Protein AF-A0A831LRA1-F1 (afdb_monomer)

Nearest PDB structures (foldseek):
  5nnv-assembly4_D  TM=3.704E-01  e=4.024E+00  Bacillus subtilis subsp. subtilis str. 168

Organism: NCBI:txid1484053

Structure (mmCIF, N/CA/C/O backbone):
data_AF-A0A831LRA1-F1
#
_entry.id   AF-A0A831LRA1-F1
#
loop_
_atom_site.group_PDB
_atom_site.id
_atom_site.type_symbol
_atom_site.label_atom_id
_atom_site.label_alt_id
_atom_site.label_comp_id
_atom_site.label_asym_id
_atom_site.label_entity_id
_atom_site.label_seq_id
_atom_site.pdbx_PDB_ins_code
_atom_site.Cartn_x
_atom_site.Cartn_y
_atom_site.Cartn_z
_atom_site.occupancy
_atom_site.B_iso_or_equiv
_atom_site.auth_seq_id
_atom_site.auth_comp_id
_atom_site.auth_asym_id
_atom_site.auth_atom_id
_atom_site.pdbx_PDB_model_num
ATOM 1 N N . MET A 1 1 ? -68.211 -7.415 143.085 1.00 53.41 1 MET A N 1
ATOM 2 C CA . MET A 1 1 ? -68.759 -6.757 141.879 1.00 53.41 1 MET A CA 1
ATOM 3 C C . MET A 1 1 ? -67.940 -5.526 141.431 1.00 53.41 1 MET A C 1
ATOM 5 O O . MET A 1 1 ? -68.509 -4.554 140.961 1.00 53.41 1 MET A O 1
ATOM 9 N N . LYS A 1 2 ? -66.601 -5.534 141.588 1.00 54.12 2 LYS A N 1
ATOM 10 C CA . LYS A 1 2 ? -65.687 -4.472 141.091 1.00 54.12 2 LYS A CA 1
ATOM 11 C C . LYS A 1 2 ? -64.434 -5.008 140.373 1.00 54.12 2 LYS A C 1
ATOM 13 O O . LYS A 1 2 ? -63.793 -4.238 139.677 1.00 54.12 2 LYS A O 1
ATOM 18 N N . LYS A 1 3 ? -64.106 -6.303 140.502 1.00 52.75 3 LYS A N 1
ATOM 19 C CA . LYS A 1 3 ? -62.992 -6.938 139.773 1.00 52.75 3 LYS A CA 1
ATOM 20 C C . LYS A 1 3 ? -63.358 -7.301 138.330 1.00 52.75 3 LYS A C 1
ATOM 22 O O . LYS A 1 3 ? -62.536 -7.116 137.444 1.00 52.75 3 LYS A O 1
ATOM 27 N N . ASP A 1 4 ? -64.613 -7.671 138.088 1.00 53.34 4 ASP A N 1
ATOM 28 C CA . ASP A 1 4 ? -65.057 -8.126 136.762 1.00 53.34 4 ASP A CA 1
ATOM 29 C C . ASP A 1 4 ? -65.144 -6.981 135.728 1.00 53.34 4 ASP A C 1
ATOM 31 O O . ASP A 1 4 ? -65.042 -7.212 134.529 1.00 53.34 4 ASP A O 1
ATOM 35 N N . PHE A 1 5 ? -65.245 -5.721 136.178 1.00 53.12 5 PHE A N 1
ATOM 36 C CA . PHE A 1 5 ? -65.320 -4.537 135.303 1.00 53.12 5 PHE A CA 1
ATOM 37 C C . PHE A 1 5 ? -63.943 -3.991 134.862 1.00 53.12 5 PHE A C 1
ATOM 39 O O . PHE A 1 5 ? -63.846 -3.327 133.829 1.00 53.12 5 PHE A O 1
ATOM 46 N N . GLU A 1 6 ? -62.863 -4.251 135.614 1.00 55.81 6 GLU A N 1
ATOM 47 C CA . GLU A 1 6 ? -61.501 -3.820 135.239 1.00 55.81 6 GLU A CA 1
ATOM 48 C C . GLU A 1 6 ? -60.821 -4.789 134.259 1.00 55.81 6 GLU A C 1
ATOM 50 O O . GLU A 1 6 ? -60.047 -4.350 133.401 1.00 55.81 6 GLU A O 1
ATOM 55 N N . GLU A 1 7 ? -61.137 -6.085 134.331 1.00 55.12 7 GLU A N 1
ATOM 56 C CA . GLU A 1 7 ? -60.657 -7.078 133.360 1.00 55.12 7 GLU A CA 1
ATOM 57 C C . GLU A 1 7 ? -61.324 -6.904 131.988 1.00 55.12 7 GLU A C 1
ATOM 59 O O . GLU A 1 7 ? -60.639 -6.961 130.963 1.00 55.12 7 GLU A O 1
ATOM 64 N N . GLU A 1 8 ? -62.615 -6.555 131.943 1.00 56.72 8 GLU A N 1
ATOM 65 C CA . GLU A 1 8 ? -63.337 -6.332 130.683 1.00 56.72 8 GLU A CA 1
ATOM 66 C C . GLU A 1 8 ? -62.829 -5.092 129.912 1.00 56.72 8 GLU A C 1
ATOM 68 O O . GLU A 1 8 ? -62.755 -5.089 128.680 1.00 56.72 8 GLU A O 1
ATOM 73 N N . ASN A 1 9 ? -62.407 -4.035 130.619 1.00 56.41 9 ASN A N 1
ATOM 74 C CA . ASN A 1 9 ? -61.927 -2.795 129.995 1.00 56.41 9 ASN A CA 1
ATOM 75 C C . ASN A 1 9 ? -60.455 -2.888 129.535 1.00 56.41 9 ASN A C 1
ATOM 77 O O . ASN A 1 9 ? -60.076 -2.305 128.514 1.00 56.41 9 ASN A O 1
ATOM 81 N N . LYS A 1 10 ? -59.616 -3.670 130.237 1.00 57.69 10 LYS A N 1
ATOM 82 C CA . LYS A 1 10 ? -58.262 -4.026 129.766 1.00 57.69 10 LYS A CA 1
ATOM 83 C C . LYS A 1 10 ? -58.314 -4.946 128.547 1.00 57.69 10 LYS A C 1
ATOM 85 O O . LYS A 1 10 ? -57.560 -4.707 127.605 1.00 57.69 10 LYS A O 1
ATOM 90 N N . SER A 1 11 ? -59.234 -5.913 128.538 1.00 59.81 11 SER A N 1
ATOM 91 C CA . SER A 1 11 ? -59.523 -6.777 127.387 1.00 59.81 11 SER A CA 1
ATOM 92 C C . SER A 1 11 ? -59.916 -5.954 126.151 1.00 59.81 11 SER A C 1
ATOM 94 O O . SER A 1 11 ? -59.211 -5.984 125.142 1.00 59.81 11 SER A O 1
ATOM 96 N N . LYS A 1 12 ? -60.921 -5.071 126.263 1.00 59.59 12 LYS A N 1
ATOM 97 C CA . LYS A 1 12 ? -61.361 -4.191 125.159 1.00 59.59 12 LYS A CA 1
ATOM 98 C C . LYS A 1 12 ? -60.273 -3.236 124.649 1.00 59.59 12 LYS A C 1
ATOM 100 O O . LYS A 1 12 ? -60.226 -2.922 123.458 1.00 59.59 12 LYS A O 1
ATOM 105 N N . LYS A 1 13 ? -59.388 -2.739 125.525 1.00 63.38 13 LYS A N 1
ATOM 106 C CA . LYS A 1 13 ? -58.259 -1.869 125.135 1.00 63.38 13 LYS A CA 1
ATOM 107 C C . LYS A 1 13 ? -57.144 -2.655 124.434 1.00 63.38 13 LYS A C 1
ATOM 109 O O . LYS A 1 13 ? -56.541 -2.135 123.493 1.00 63.38 13 LYS A O 1
ATOM 114 N N . TRP A 1 14 ? -56.894 -3.890 124.866 1.00 62.44 14 TRP A N 1
ATOM 115 C CA . TRP A 1 14 ? -55.948 -4.811 124.236 1.00 62.44 14 TRP A CA 1
ATOM 116 C C . TRP A 1 14 ? -56.446 -5.259 122.854 1.00 62.44 14 TRP A C 1
ATOM 118 O O . TRP A 1 14 ? -55.705 -5.135 121.881 1.00 62.44 14 TRP A O 1
ATOM 128 N N . GLU A 1 15 ? -57.728 -5.607 122.722 1.00 69.00 15 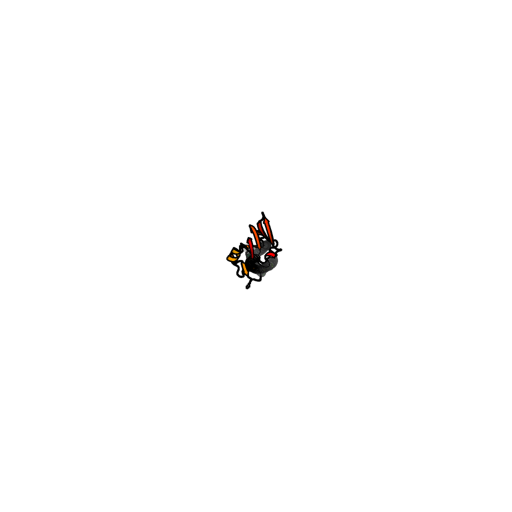GLU A N 1
ATOM 129 C CA . GLU A 1 15 ? -58.369 -5.928 121.438 1.00 69.00 15 GLU A CA 1
ATOM 130 C C . GLU A 1 15 ? -58.337 -4.753 120.452 1.00 69.00 15 GLU A C 1
ATOM 132 O O . GLU A 1 15 ? -57.943 -4.925 119.300 1.00 69.00 15 GLU A O 1
ATOM 137 N N . LYS A 1 16 ? -58.656 -3.524 120.888 1.00 68.12 16 LYS A N 1
ATOM 138 C CA . LYS A 1 16 ? -58.550 -2.331 120.022 1.00 68.12 16 LYS A CA 1
ATOM 139 C C . LYS A 1 16 ? -57.112 -2.039 119.580 1.00 68.12 16 LYS A C 1
ATOM 141 O O . LYS A 1 16 ? -56.903 -1.585 118.456 1.00 68.12 16 LYS A O 1
ATOM 146 N N . SER A 1 17 ? -56.119 -2.286 120.439 1.00 66.56 17 SER A N 1
ATOM 147 C CA . SER A 1 17 ? -54.700 -2.129 120.092 1.00 66.56 17 SER A CA 1
ATOM 148 C C . SER A 1 17 ? -54.233 -3.190 119.094 1.00 66.56 17 SER A C 1
ATOM 150 O O . SER A 1 17 ? -53.498 -2.863 118.164 1.00 66.56 17 SER A O 1
ATOM 152 N N . LEU A 1 18 ? -54.672 -4.441 119.259 1.00 68.56 18 LEU A N 1
ATOM 153 C CA . LEU A 1 18 ? -54.389 -5.528 118.324 1.00 68.56 18 LEU A CA 1
ATOM 154 C C . LEU A 1 18 ? -55.044 -5.285 116.967 1.00 68.56 18 LEU A C 1
ATOM 156 O O . LEU A 1 18 ? -54.363 -5.366 115.951 1.00 68.56 18 LEU A O 1
ATOM 160 N N . LEU A 1 19 ? -56.321 -4.895 116.945 1.00 73.31 19 LEU A N 1
ATOM 161 C CA . LEU A 1 19 ? -57.032 -4.551 115.713 1.00 73.31 19 LEU A CA 1
ATOM 162 C C . LEU A 1 19 ? -56.352 -3.391 114.977 1.00 73.31 19 LEU A C 1
ATOM 164 O O . LEU A 1 19 ? -56.140 -3.476 113.772 1.00 73.31 19 LEU A O 1
ATOM 168 N N . ARG A 1 20 ? -55.928 -2.335 115.685 1.00 73.12 20 ARG A N 1
ATOM 169 C CA . ARG A 1 20 ? -55.197 -1.217 115.068 1.00 73.12 20 ARG A CA 1
ATOM 170 C C . ARG A 1 20 ? -53.846 -1.654 114.492 1.00 73.12 20 ARG A C 1
ATOM 172 O O . ARG A 1 20 ? -53.506 -1.235 113.389 1.00 73.12 20 ARG A O 1
ATOM 179 N N . ASN A 1 21 ? -53.095 -2.508 115.188 1.00 75.19 21 ASN A N 1
ATOM 180 C CA . ASN A 1 21 ? -51.806 -3.016 114.702 1.00 75.19 21 ASN A CA 1
ATOM 181 C C . ASN A 1 21 ? -51.973 -3.964 113.500 1.00 75.19 21 ASN A C 1
ATOM 183 O O . ASN A 1 21 ? -51.198 -3.874 112.552 1.00 75.19 21 ASN A O 1
ATOM 187 N N . ILE A 1 22 ? -53.014 -4.805 113.495 1.00 79.44 22 ILE A N 1
ATOM 188 C CA . ILE A 1 22 ? -53.368 -5.685 112.370 1.00 79.44 22 ILE A CA 1
ATOM 189 C C . ILE A 1 22 ? -53.771 -4.858 111.144 1.00 79.44 22 ILE A C 1
ATOM 191 O O . ILE A 1 22 ? -53.273 -5.107 110.051 1.00 79.44 22 ILE A O 1
ATOM 195 N N . VAL A 1 23 ? -54.612 -3.834 111.321 1.00 78.50 23 VAL A N 1
ATOM 196 C CA . VAL A 1 23 ? -55.026 -2.935 110.231 1.00 78.50 23 VAL A CA 1
ATOM 197 C C . VAL A 1 23 ? -53.831 -2.158 109.675 1.00 78.50 23 VAL A C 1
ATOM 199 O O . VAL A 1 23 ? -53.674 -2.060 108.461 1.00 78.50 23 VAL A O 1
ATOM 202 N N . THR A 1 24 ? -52.941 -1.659 110.537 1.00 74.94 24 THR A N 1
ATOM 203 C CA . THR A 1 24 ? -51.733 -0.942 110.095 1.00 74.94 24 THR A CA 1
ATOM 204 C C . THR A 1 24 ? -50.780 -1.878 109.338 1.00 74.94 24 THR A C 1
ATOM 206 O O . THR A 1 24 ? -50.268 -1.507 108.285 1.00 74.94 24 THR A O 1
ATOM 209 N N . GLY A 1 25 ? -50.601 -3.119 109.808 1.00 79.25 25 GLY A N 1
ATOM 210 C CA . GLY A 1 25 ? -49.823 -4.146 109.107 1.00 79.25 25 GLY A CA 1
ATOM 211 C C . GLY A 1 25 ? -50.424 -4.542 107.754 1.00 79.25 25 GLY A C 1
ATOM 212 O O . GLY A 1 25 ? -49.692 -4.685 106.778 1.00 79.25 25 GLY A O 1
ATOM 213 N N . ALA A 1 26 ? -51.753 -4.641 107.664 1.00 76.75 26 ALA A N 1
ATOM 214 C CA . ALA A 1 26 ? -52.459 -4.925 106.416 1.00 76.75 26 ALA A CA 1
ATOM 215 C C . ALA A 1 26 ? -52.306 -3.792 105.385 1.00 76.75 26 ALA A C 1
ATOM 217 O O . ALA A 1 26 ? -52.119 -4.060 104.200 1.00 76.75 26 ALA A O 1
ATOM 218 N N . ILE A 1 27 ? -52.323 -2.530 105.828 1.00 77.94 27 ILE A N 1
ATOM 219 C CA . ILE A 1 27 ? -52.096 -1.367 104.956 1.00 77.94 27 ILE A CA 1
ATOM 220 C C . ILE A 1 27 ? -50.654 -1.352 104.432 1.00 77.94 27 ILE A C 1
ATOM 222 O O . ILE A 1 27 ? -50.441 -1.145 103.239 1.00 77.94 27 ILE A O 1
ATOM 226 N N . VAL A 1 28 ? -49.662 -1.624 105.286 1.00 81.19 28 VAL A N 1
ATOM 227 C CA . VAL A 1 28 ? -48.251 -1.706 104.866 1.00 81.19 28 VAL A CA 1
ATOM 228 C C . VAL A 1 28 ? -48.035 -2.848 103.868 1.00 81.19 28 VAL A C 1
ATOM 230 O O . VAL A 1 28 ? -47.344 -2.659 102.868 1.00 81.19 28 VAL A O 1
ATOM 233 N N . LEU A 1 29 ? -48.678 -4.002 104.077 1.00 81.12 29 LEU A N 1
ATOM 234 C CA . LEU A 1 29 ? -48.655 -5.116 103.124 1.00 81.12 29 LEU A CA 1
ATOM 235 C C . LEU A 1 29 ? -49.302 -4.751 101.784 1.00 81.12 29 LEU A C 1
ATOM 237 O O . LEU A 1 29 ? -48.738 -5.060 100.741 1.00 81.12 29 LEU A O 1
ATOM 241 N N . LEU A 1 30 ? -50.436 -4.050 101.783 1.00 78.69 30 LEU A N 1
ATOM 242 C CA . LEU A 1 30 ? -51.080 -3.582 100.551 1.00 78.69 30 LEU A CA 1
ATOM 243 C C . LEU A 1 30 ? -50.205 -2.590 99.771 1.00 78.69 30 LEU A C 1
ATOM 245 O O . LEU A 1 30 ? -50.126 -2.674 98.544 1.00 78.69 30 LEU A O 1
ATOM 249 N N . ILE A 1 31 ? -49.510 -1.685 100.462 1.00 76.81 31 ILE A N 1
ATOM 250 C CA . ILE A 1 31 ? -48.562 -0.747 99.840 1.00 76.81 31 ILE A CA 1
ATOM 251 C C . ILE A 1 31 ? -47.345 -1.496 99.274 1.00 76.81 31 ILE A C 1
ATOM 253 O O . ILE A 1 31 ? -46.906 -1.209 98.162 1.00 76.81 31 ILE A O 1
ATOM 257 N N . ALA A 1 32 ? -46.828 -2.500 99.988 1.00 78.06 32 ALA A N 1
ATOM 258 C CA . ALA A 1 32 ? -45.734 -3.338 99.498 1.00 78.06 32 ALA A CA 1
ATOM 259 C C . ALA A 1 32 ? -46.142 -4.161 98.262 1.00 78.06 32 ALA A C 1
ATOM 261 O O . ALA A 1 32 ? -45.393 -4.221 97.291 1.00 78.06 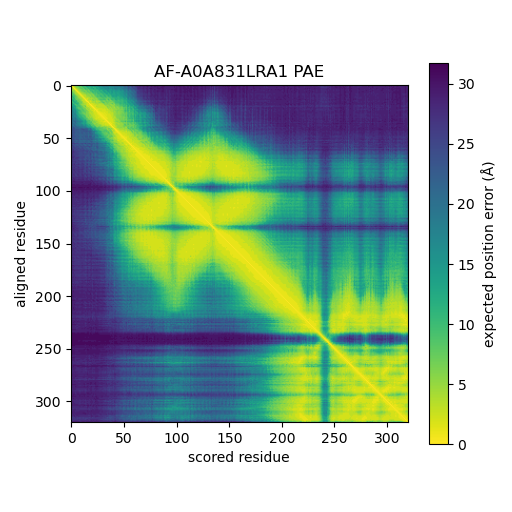32 ALA A O 1
ATOM 262 N N . ILE A 1 33 ? -47.346 -4.741 98.262 1.00 77.44 33 ILE A N 1
ATOM 263 C CA . ILE A 1 33 ? -47.884 -5.521 97.138 1.00 77.44 33 ILE A CA 1
ATOM 264 C C . ILE A 1 33 ? -48.113 -4.628 95.915 1.00 77.44 33 ILE A C 1
ATOM 266 O O . ILE A 1 33 ? -47.716 -4.985 94.811 1.00 77.44 33 ILE A O 1
ATOM 270 N N . THR A 1 34 ? -48.708 -3.447 96.092 1.00 71.31 34 THR A N 1
ATOM 271 C CA . THR A 1 34 ? -48.913 -2.496 94.985 1.00 71.31 34 THR A CA 1
ATOM 272 C C . THR A 1 34 ? -47.592 -1.959 94.440 1.00 71.31 34 THR A C 1
ATOM 274 O O . THR A 1 34 ? -47.424 -1.907 93.223 1.00 71.31 34 THR A O 1
ATOM 277 N N . GLY A 1 35 ? -46.618 -1.655 95.303 1.00 71.31 35 GLY A N 1
ATOM 278 C CA . GLY A 1 35 ? -45.253 -1.322 94.889 1.00 71.31 35 GLY A CA 1
ATOM 279 C C . GLY A 1 35 ? -44.589 -2.449 94.091 1.00 71.31 35 GLY A C 1
ATOM 280 O O . GLY A 1 35 ? -43.997 -2.191 93.046 1.00 71.31 35 GLY A O 1
ATOM 281 N N . PHE A 1 36 ? -44.758 -3.701 94.523 1.00 75.19 36 PHE A N 1
ATOM 282 C CA . PHE A 1 36 ? -44.229 -4.882 93.837 1.00 75.19 36 PHE A CA 1
ATOM 283 C C . PHE A 1 36 ? -44.890 -5.120 92.469 1.00 75.19 36 PHE A C 1
ATOM 285 O O . PHE A 1 36 ? -44.195 -5.387 91.493 1.00 75.19 36 PHE A O 1
ATOM 292 N N . ILE A 1 37 ? -46.210 -4.934 92.357 1.00 75.94 37 ILE A N 1
ATOM 293 C CA . ILE A 1 37 ? -46.942 -5.009 91.078 1.00 75.94 37 ILE A CA 1
ATOM 294 C C . ILE A 1 37 ? -46.469 -3.915 90.108 1.00 75.94 37 ILE A C 1
ATOM 296 O O . ILE A 1 37 ? -46.292 -4.178 88.919 1.00 75.94 37 ILE A O 1
ATOM 300 N N . ILE A 1 38 ? -46.231 -2.692 90.598 1.00 73.69 38 ILE A N 1
ATOM 301 C CA . ILE A 1 38 ? -45.715 -1.586 89.776 1.00 73.69 38 ILE A CA 1
ATOM 302 C C . ILE A 1 38 ? -44.295 -1.887 89.272 1.00 73.69 38 ILE A C 1
ATOM 304 O O . ILE A 1 38 ? -43.989 -1.575 88.122 1.00 73.69 38 ILE A O 1
ATOM 308 N N . ILE A 1 39 ? -43.440 -2.493 90.101 1.00 73.88 39 ILE A N 1
ATOM 309 C CA . ILE A 1 39 ? -42.077 -2.890 89.715 1.00 73.88 39 ILE A CA 1
ATOM 310 C C . ILE A 1 39 ? -42.119 -3.998 88.653 1.00 73.88 39 ILE A C 1
ATOM 312 O O . ILE A 1 39 ? -41.528 -3.828 87.591 1.00 73.88 39 ILE A O 1
ATOM 316 N N . LEU A 1 40 ? -42.909 -5.056 88.864 1.00 72.88 40 LEU A N 1
ATOM 317 C CA . LEU A 1 40 ? -43.053 -6.151 87.895 1.00 72.88 40 LEU A CA 1
ATOM 318 C C . LEU A 1 40 ? -43.590 -5.680 86.532 1.00 72.88 40 LEU A C 1
ATOM 320 O O . LEU A 1 40 ? -43.087 -6.094 85.489 1.00 72.88 40 LEU A O 1
ATOM 324 N N . ASN A 1 41 ? -44.582 -4.782 86.519 1.00 75.50 41 ASN A N 1
ATOM 325 C CA . ASN A 1 41 ? -45.099 -4.212 85.270 1.00 75.50 41 ASN A CA 1
ATOM 326 C C . ASN A 1 41 ? -44.083 -3.298 84.570 1.00 75.50 41 ASN A C 1
ATOM 328 O O . ASN A 1 41 ? -44.067 -3.233 83.340 1.00 75.50 41 ASN A O 1
ATOM 332 N N . LYS A 1 42 ? -43.229 -2.592 85.324 1.00 74.00 42 LYS A N 1
ATOM 333 C CA . LYS A 1 42 ? -42.135 -1.800 84.745 1.00 74.00 42 LYS A CA 1
ATOM 334 C C . LYS A 1 42 ? -41.082 -2.690 84.098 1.00 74.00 42 LYS A C 1
ATOM 336 O O . LYS A 1 42 ? -40.672 -2.374 82.989 1.00 74.00 42 LYS A O 1
ATOM 341 N N . ASP A 1 43 ? -40.701 -3.798 84.726 1.00 74.50 43 ASP A N 1
ATOM 342 C CA . ASP A 1 43 ? -39.710 -4.726 84.169 1.00 74.50 43 ASP A CA 1
ATOM 343 C C . ASP A 1 43 ? -40.202 -5.373 82.867 1.00 74.50 43 ASP A C 1
ATOM 345 O O . ASP A 1 43 ? -39.452 -5.456 81.893 1.00 74.50 43 ASP A O 1
ATOM 349 N N . ALA A 1 44 ? -41.488 -5.737 82.798 1.00 74.94 44 ALA A N 1
ATOM 350 C CA . ALA A 1 44 ? -42.109 -6.233 81.569 1.00 74.94 44 ALA A CA 1
ATOM 351 C C . ALA A 1 44 ? -42.112 -5.175 80.448 1.00 74.94 44 ALA A C 1
ATOM 353 O O . ALA A 1 44 ? -41.730 -5.472 79.317 1.00 74.94 44 ALA A O 1
ATOM 354 N N . LYS A 1 45 ? -42.472 -3.922 80.765 1.00 76.38 45 LYS A N 1
ATOM 355 C CA . LYS A 1 45 ? -42.453 -2.802 79.807 1.00 76.38 45 LYS A CA 1
ATOM 356 C C . LYS A 1 45 ? -41.034 -2.467 79.339 1.00 76.38 45 LYS A C 1
ATOM 358 O O . LYS A 1 45 ? -40.822 -2.168 78.171 1.00 76.38 45 LYS A O 1
ATOM 363 N N . ILE A 1 46 ? -40.059 -2.525 80.243 1.00 75.94 46 ILE A N 1
ATOM 364 C CA . ILE A 1 46 ? -38.642 -2.310 79.938 1.00 75.94 46 ILE A CA 1
ATOM 365 C C . ILE A 1 46 ? -38.131 -3.432 79.032 1.00 75.94 46 ILE A C 1
ATOM 367 O O . ILE A 1 46 ? -37.470 -3.141 78.042 1.00 75.94 46 ILE A O 1
ATOM 371 N N . SER A 1 47 ? -38.472 -4.693 79.309 1.00 76.62 47 SER A N 1
ATOM 372 C CA . SER A 1 47 ? -38.095 -5.828 78.460 1.00 76.62 47 SER A CA 1
ATOM 373 C C . SER A 1 47 ? -38.695 -5.726 77.052 1.00 76.62 47 SER A C 1
ATOM 375 O O . SER A 1 47 ? -37.964 -5.909 76.082 1.00 76.62 47 SER A O 1
ATOM 377 N N . GLU A 1 48 ? -39.975 -5.358 76.930 1.00 79.81 48 GLU A N 1
ATOM 378 C CA . GLU A 1 48 ? -40.642 -5.079 75.648 1.00 79.81 48 GLU A CA 1
ATOM 379 C C . GLU A 1 48 ? -39.914 -3.968 74.870 1.00 79.81 48 GLU A C 1
ATOM 381 O O . GLU A 1 48 ? -39.548 -4.163 73.712 1.00 79.81 48 GLU A O 1
ATOM 386 N N . LEU A 1 49 ? -39.602 -2.848 75.532 1.00 76.06 49 LEU A N 1
ATOM 387 C CA . LEU A 1 49 ? -38.846 -1.736 74.941 1.00 76.06 49 LEU A CA 1
ATOM 388 C C . LEU A 1 49 ? -37.415 -2.131 74.540 1.00 76.06 49 LEU A C 1
ATOM 390 O O . LEU A 1 49 ? -36.899 -1.633 73.542 1.00 76.06 49 LEU A O 1
ATOM 394 N N . TYR A 1 50 ? -36.756 -3.021 75.287 1.00 77.62 50 TYR A N 1
ATOM 395 C CA . TYR A 1 50 ? -35.443 -3.557 74.917 1.00 77.62 50 TYR A CA 1
ATOM 396 C C . TYR A 1 50 ? -35.521 -4.445 73.674 1.00 77.62 50 TYR A C 1
ATOM 398 O O . TYR A 1 50 ? -34.652 -4.348 72.809 1.00 77.62 50 TYR A O 1
ATOM 406 N N . VAL A 1 51 ? -36.552 -5.286 73.562 1.00 81.31 51 VAL A N 1
ATOM 407 C CA . VAL A 1 51 ? -36.785 -6.122 72.375 1.00 81.31 51 VAL A CA 1
ATOM 408 C C . VAL A 1 51 ? -37.101 -5.251 71.159 1.00 81.31 51 VAL A C 1
ATOM 410 O O . VAL A 1 51 ? -36.512 -5.457 70.101 1.00 81.31 51 VAL A O 1
ATOM 413 N N . GLU A 1 52 ? -37.956 -4.240 71.311 1.00 77.38 52 GLU A N 1
ATOM 414 C CA . GLU A 1 52 ? -38.289 -3.291 70.245 1.00 77.38 52 GLU A CA 1
ATOM 415 C C . GLU A 1 52 ? -37.063 -2.481 69.801 1.00 77.38 52 GLU A C 1
ATOM 417 O O . GLU A 1 52 ? -36.789 -2.386 68.607 1.00 77.38 52 GLU A O 1
ATOM 422 N N . LYS A 1 53 ? -36.259 -1.978 70.749 1.00 79.94 53 LYS A N 1
ATOM 423 C CA . LYS A 1 53 ? -34.992 -1.292 70.459 1.00 79.94 53 LYS A CA 1
ATOM 424 C C . LYS A 1 53 ? -34.001 -2.201 69.735 1.00 79.94 53 LYS A C 1
ATOM 426 O O . LYS A 1 53 ? -33.369 -1.762 68.781 1.00 79.94 53 LYS A O 1
ATOM 431 N N . ASN A 1 54 ? -33.849 -3.448 70.176 1.00 79.56 54 ASN A N 1
ATOM 432 C CA . ASN A 1 54 ? -32.942 -4.399 69.533 1.00 79.56 54 ASN A CA 1
ATOM 433 C C . ASN A 1 54 ? -33.409 -4.744 68.112 1.00 79.56 54 ASN A C 1
ATOM 435 O O . ASN A 1 54 ? -32.585 -4.829 67.207 1.00 79.56 54 ASN A O 1
ATOM 439 N N . ASN A 1 55 ? -34.720 -4.881 67.900 1.00 81.62 55 ASN A N 1
ATOM 440 C CA . ASN A 1 55 ? -35.300 -5.102 66.577 1.00 81.62 55 ASN A CA 1
ATOM 441 C C . ASN A 1 55 ? -35.099 -3.881 65.659 1.00 81.62 55 ASN A C 1
ATOM 443 O O . ASN A 1 55 ? -34.663 -4.024 64.521 1.00 81.62 55 ASN A O 1
ATOM 447 N N . LEU A 1 56 ? -35.328 -2.668 66.176 1.00 77.81 56 LEU A N 1
ATOM 448 C CA . LEU A 1 56 ? -35.048 -1.415 65.468 1.00 77.81 56 LEU A CA 1
ATOM 449 C C . LEU A 1 56 ? -33.566 -1.276 65.106 1.00 77.81 56 LEU A C 1
ATOM 451 O O . LEU A 1 56 ? -33.256 -0.930 63.971 1.00 77.81 56 LEU A O 1
ATOM 455 N N . ASN A 1 57 ? -32.656 -1.582 66.034 1.00 81.44 57 ASN A N 1
ATOM 456 C CA . ASN A 1 57 ? -31.217 -1.560 65.775 1.00 81.44 57 ASN A CA 1
ATOM 457 C C . ASN A 1 57 ? -30.828 -2.560 64.680 1.00 81.44 57 ASN A C 1
ATOM 459 O O . ASN A 1 57 ? -30.109 -2.191 63.761 1.00 81.44 57 ASN A O 1
ATOM 463 N N . SER A 1 58 ? -31.350 -3.788 64.729 1.00 79.12 58 SER A N 1
ATOM 464 C CA . SER A 1 58 ? -31.094 -4.793 63.691 1.00 79.12 58 SER A CA 1
ATOM 465 C C . SER A 1 58 ? -31.625 -4.356 62.319 1.00 79.12 58 SER A C 1
ATOM 467 O O . SER A 1 58 ? -30.958 -4.541 61.304 1.00 79.12 58 SER A O 1
ATOM 469 N N . LEU A 1 59 ? -32.796 -3.714 62.274 1.00 80.06 59 LEU A N 1
ATOM 470 C CA . LEU A 1 59 ? -33.371 -3.182 61.037 1.00 80.06 59 LEU A CA 1
ATOM 471 C C . LEU A 1 59 ? -32.549 -2.006 60.479 1.00 80.06 59 LEU A C 1
ATOM 473 O O . LEU A 1 59 ? -32.385 -1.901 59.264 1.00 80.06 59 LEU A O 1
ATOM 477 N N . ILE A 1 60 ? -31.998 -1.155 61.351 1.00 81.31 60 ILE A N 1
ATOM 478 C CA . ILE A 1 60 ? -31.058 -0.087 60.975 1.00 81.31 60 ILE A CA 1
ATOM 479 C C . ILE A 1 60 ? -29.756 -0.682 60.428 1.00 81.31 60 ILE A C 1
ATOM 481 O O . ILE A 1 60 ? -29.316 -0.258 59.368 1.00 81.31 60 ILE A O 1
ATOM 485 N N . GLU A 1 61 ? -29.184 -1.702 61.071 1.00 84.81 61 GLU A N 1
ATOM 486 C CA . GLU A 1 61 ? -27.962 -2.369 60.595 1.00 84.81 61 GLU A CA 1
ATOM 487 C C . GLU A 1 61 ? -28.146 -2.995 59.203 1.00 84.81 61 GLU A C 1
ATOM 489 O O . GLU A 1 61 ? -27.301 -2.823 58.323 1.00 84.81 61 GLU A O 1
ATOM 494 N N . ILE A 1 62 ? -29.278 -3.670 58.965 1.00 81.50 62 ILE A N 1
ATOM 495 C CA . ILE A 1 62 ? -29.618 -4.222 57.644 1.00 81.50 62 ILE A CA 1
ATOM 496 C C . ILE A 1 62 ? -29.769 -3.096 56.617 1.00 81.50 62 ILE A C 1
ATOM 498 O O . ILE A 1 62 ? -29.252 -3.198 55.503 1.00 81.50 62 ILE A O 1
ATOM 502 N N . ARG A 1 63 ? -30.458 -2.008 56.981 1.00 82.88 63 ARG A N 1
ATOM 503 C CA . ARG A 1 63 ? -30.631 -0.843 56.108 1.00 82.88 63 ARG A CA 1
ATOM 504 C C . ARG A 1 63 ? -29.288 -0.220 55.739 1.00 82.88 63 ARG A C 1
ATOM 506 O O . ARG A 1 63 ? -29.058 0.033 54.560 1.00 82.88 63 ARG A O 1
ATOM 513 N N . ASP A 1 64 ? -28.426 0.017 56.718 1.00 85.50 64 ASP A N 1
ATOM 514 C CA . ASP A 1 64 ? -27.118 0.633 56.509 1.00 85.50 64 ASP A CA 1
ATOM 515 C C . ASP A 1 64 ? -26.231 -0.266 55.643 1.00 85.50 64 ASP A C 1
ATOM 517 O O . ASP A 1 64 ? -25.577 0.219 54.722 1.00 85.50 64 ASP A O 1
ATOM 521 N N . SER A 1 65 ? -26.280 -1.587 55.849 1.00 87.00 65 SER A N 1
ATOM 522 C CA . SER A 1 65 ? -25.582 -2.551 54.993 1.00 87.00 65 SER A CA 1
ATOM 523 C C . SER A 1 65 ? -26.057 -2.486 53.540 1.00 87.00 65 SER A C 1
ATOM 525 O O . SER A 1 65 ? -25.226 -2.451 52.635 1.00 87.00 65 SER A O 1
ATOM 527 N N . VAL A 1 66 ? -27.373 -2.449 53.299 1.00 85.38 66 VAL A N 1
ATOM 528 C CA . VAL A 1 66 ? -27.932 -2.347 51.939 1.00 85.38 66 VAL A CA 1
ATOM 529 C C . VAL A 1 66 ? -27.552 -1.014 51.300 1.00 85.38 66 VAL A C 1
ATOM 531 O O . VAL A 1 66 ? -27.152 -0.989 50.144 1.00 85.38 66 VAL A O 1
ATOM 534 N N . ILE A 1 67 ? -27.638 0.094 52.037 1.00 88.69 67 ILE A N 1
ATOM 535 C CA . ILE A 1 67 ? -27.264 1.422 51.530 1.00 88.69 67 ILE A CA 1
ATOM 536 C C . ILE A 1 67 ? -25.784 1.463 51.139 1.00 88.69 67 ILE A C 1
ATOM 538 O O . ILE A 1 67 ? -25.469 1.931 50.047 1.00 88.69 67 ILE A O 1
ATOM 542 N N . ASN A 1 68 ? -24.895 0.949 51.991 1.00 90.38 68 ASN A N 1
ATOM 543 C CA . ASN A 1 68 ? -23.460 0.913 51.715 1.00 90.38 68 ASN A CA 1
ATOM 544 C C . ASN A 1 68 ? -23.135 0.044 50.497 1.00 90.38 68 ASN A C 1
ATOM 546 O O . ASN A 1 68 ? -22.301 0.417 49.677 1.00 90.38 68 ASN A O 1
ATOM 550 N N . GLU A 1 69 ? -23.810 -1.097 50.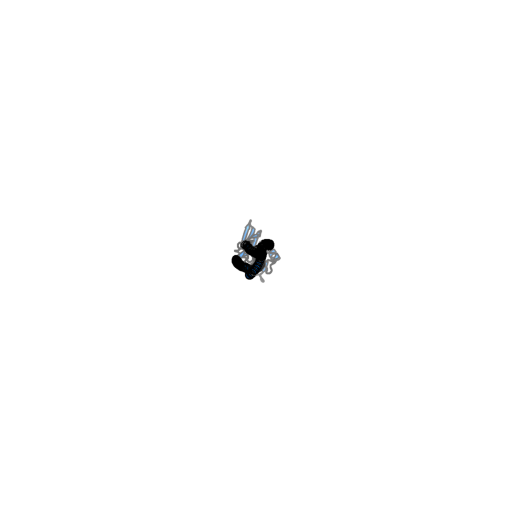353 1.00 89.25 69 GLU A N 1
ATOM 551 C CA . GLU A 1 69 ? -23.639 -1.963 49.190 1.00 89.25 69 GLU A CA 1
ATOM 552 C C . GLU A 1 69 ? -24.125 -1.285 47.900 1.00 89.25 69 GLU A C 1
ATOM 554 O O . GLU A 1 69 ? -23.402 -1.268 46.906 1.00 89.25 69 GLU A O 1
ATOM 559 N N . LEU A 1 70 ? -25.315 -0.669 47.922 1.00 89.50 70 LEU A N 1
ATOM 560 C CA . LEU A 1 70 ? -25.854 0.071 46.777 1.00 89.50 70 LEU A CA 1
ATOM 561 C C . LEU A 1 70 ? -24.925 1.221 46.365 1.00 89.50 70 LEU A C 1
ATOM 563 O O . LEU A 1 70 ? -24.695 1.418 45.174 1.00 89.50 70 LEU A O 1
ATOM 567 N N . ASP A 1 71 ? -24.398 1.981 47.328 1.00 92.12 71 ASP A N 1
ATOM 568 C CA . ASP A 1 71 ? -23.488 3.094 47.046 1.00 92.12 71 ASP A CA 1
ATOM 569 C C . ASP A 1 71 ? -22.143 2.605 46.491 1.00 92.12 71 ASP A C 1
ATOM 571 O O . ASP A 1 71 ? -21.644 3.167 45.516 1.00 92.12 71 ASP A O 1
ATOM 575 N N . GLY A 1 72 ? -21.611 1.502 47.030 1.00 93.50 72 GLY A N 1
ATOM 576 C CA . GLY A 1 72 ? -20.401 0.855 46.523 1.00 93.50 72 GLY A CA 1
ATOM 577 C C . GLY A 1 72 ? -20.546 0.412 45.067 1.00 93.50 72 GLY A C 1
ATOM 578 O O . GLY A 1 72 ? -19.762 0.824 44.213 1.00 93.50 72 GLY A O 1
ATOM 579 N N . THR A 1 73 ? -21.596 -0.348 44.746 1.00 92.50 73 THR A N 1
ATOM 580 C CA . THR A 1 73 ? -21.838 -0.806 43.369 1.00 92.50 73 THR A CA 1
ATOM 581 C C . THR A 1 73 ? -22.112 0.360 42.412 1.00 92.50 73 THR A C 1
ATOM 583 O O . THR A 1 73 ? -21.647 0.339 41.274 1.00 92.50 73 THR A O 1
ATOM 586 N N . ILE A 1 74 ? -22.824 1.406 42.851 1.00 93.44 74 ILE A N 1
ATOM 587 C CA . ILE A 1 74 ? -23.017 2.623 42.047 1.00 93.44 74 ILE A CA 1
ATOM 588 C C . ILE A 1 74 ? -21.681 3.313 41.763 1.00 93.44 74 ILE A C 1
ATOM 590 O O . ILE A 1 74 ? -21.445 3.709 40.624 1.00 93.44 74 ILE A O 1
ATOM 594 N N . SER A 1 75 ? -20.805 3.431 42.764 1.00 94.81 75 SER A N 1
ATOM 595 C CA . SER A 1 75 ? -19.480 4.026 42.584 1.00 94.81 75 SER A CA 1
ATOM 596 C C . SER A 1 75 ? -18.636 3.232 41.585 1.00 94.81 75 SER A C 1
ATOM 598 O O . SER A 1 75 ? -17.993 3.823 40.721 1.00 94.81 75 SER A O 1
ATOM 600 N N . GLU A 1 76 ? -18.686 1.899 41.635 1.00 94.25 76 GLU A N 1
ATOM 601 C CA . GLU A 1 76 ? -18.007 1.044 40.655 1.00 94.25 76 GLU A CA 1
ATOM 602 C C . GLU A 1 76 ? -18.531 1.265 39.227 1.00 94.25 76 GLU A C 1
ATOM 604 O O . GLU A 1 76 ? -17.741 1.371 38.291 1.00 94.25 76 GLU A O 1
ATOM 609 N N . ILE A 1 77 ? -19.851 1.387 39.040 1.00 93.94 77 ILE A N 1
ATOM 610 C CA . ILE A 1 77 ? -20.435 1.688 37.722 1.00 93.94 77 ILE A CA 1
ATOM 611 C C . ILE A 1 77 ? -20.007 3.085 37.242 1.00 93.94 77 ILE A C 1
ATOM 613 O O . ILE A 1 77 ? -19.634 3.253 36.081 1.00 93.94 77 ILE A O 1
ATOM 617 N N . GLU A 1 78 ? -20.031 4.094 38.119 1.00 92.50 78 GLU A N 1
ATOM 618 C CA . GLU A 1 78 ? -19.579 5.458 37.805 1.00 92.50 78 GLU A CA 1
ATOM 619 C C . GLU A 1 78 ? -18.105 5.477 37.362 1.00 92.50 78 GLU A C 1
ATOM 621 O O . GLU A 1 78 ? -17.753 6.156 36.390 1.00 92.50 78 GLU A O 1
ATOM 626 N N . GLN A 1 79 ? -17.249 4.699 38.032 1.00 95.19 79 GLN A N 1
ATOM 627 C CA . GLN A 1 79 ? -15.842 4.535 37.665 1.00 95.19 79 GLN A CA 1
ATOM 628 C C . GLN A 1 79 ? -15.689 3.848 36.307 1.00 95.19 79 GLN A C 1
ATOM 630 O O . GLN A 1 79 ? -14.938 4.348 35.467 1.00 95.19 79 GLN A O 1
ATOM 635 N N . ASN A 1 80 ? -16.441 2.774 36.052 1.00 94.25 80 ASN A N 1
ATOM 636 C CA . ASN A 1 80 ? -16.418 2.077 34.768 1.00 94.25 80 ASN A CA 1
ATOM 637 C C . ASN A 1 80 ? -16.821 3.001 33.612 1.00 94.25 80 ASN A C 1
ATOM 639 O O . ASN A 1 80 ? -16.095 3.113 32.625 1.00 94.25 80 ASN A O 1
ATOM 643 N N . ILE A 1 81 ? -17.936 3.726 33.749 1.00 93.25 81 ILE A N 1
ATOM 644 C CA . ILE A 1 81 ? -18.404 4.680 32.732 1.00 93.25 81 ILE A CA 1
ATOM 645 C C . ILE A 1 81 ? -17.377 5.798 32.515 1.00 93.25 81 ILE A C 1
ATOM 647 O O . ILE A 1 81 ? -17.132 6.204 31.379 1.00 93.25 81 ILE A O 1
ATOM 651 N N . THR A 1 82 ? -16.752 6.297 33.584 1.00 94.31 82 THR A N 1
ATOM 652 C CA . THR A 1 82 ? -15.707 7.328 33.483 1.00 94.31 82 THR A CA 1
ATOM 653 C C . THR A 1 82 ? -14.477 6.805 32.747 1.00 94.31 82 THR A C 1
ATOM 655 O O . THR A 1 82 ? -13.939 7.496 31.881 1.00 94.31 82 THR A O 1
ATOM 658 N N . PHE A 1 83 ? -14.048 5.579 33.049 1.00 94.00 83 PHE A N 1
ATOM 659 C CA . PHE A 1 83 ? -12.953 4.925 32.344 1.00 94.00 83 PHE A CA 1
ATOM 660 C C . PHE A 1 83 ? -13.260 4.788 30.849 1.00 94.00 83 PHE A C 1
ATOM 662 O O . PHE A 1 83 ? -12.444 5.206 30.031 1.00 94.00 83 PHE A O 1
ATOM 669 N N . ILE A 1 84 ? -14.455 4.302 30.495 1.00 93.56 84 ILE A N 1
ATOM 670 C CA . ILE A 1 84 ? -14.907 4.173 29.101 1.00 93.56 84 ILE A CA 1
ATOM 671 C C . ILE A 1 84 ? -14.871 5.533 28.391 1.00 93.56 84 ILE A C 1
ATOM 673 O O . ILE A 1 84 ? -14.280 5.652 27.319 1.00 93.56 84 ILE A O 1
ATOM 677 N N . LYS A 1 85 ? -15.420 6.589 29.010 1.00 92.69 85 LYS A N 1
ATOM 678 C CA . LYS A 1 85 ? -15.406 7.953 28.448 1.00 92.69 85 LYS A CA 1
ATOM 679 C C . LYS A 1 85 ? -13.980 8.462 28.203 1.00 92.69 85 LYS A C 1
ATOM 681 O O . LYS A 1 85 ? -13.711 9.036 27.148 1.00 92.69 85 LYS A O 1
ATOM 686 N N . ASN A 1 86 ? -13.069 8.241 29.150 1.00 92.69 86 ASN A N 1
ATOM 687 C CA . ASN A 1 86 ? -11.668 8.649 29.019 1.00 92.69 86 ASN A CA 1
ATOM 688 C C . ASN A 1 86 ? -10.949 7.866 27.919 1.00 92.69 86 ASN A C 1
ATOM 690 O O . ASN A 1 86 ? -10.225 8.459 27.121 1.00 92.69 86 ASN A O 1
ATOM 694 N N . LYS A 1 87 ? -11.159 6.547 27.865 1.00 91.62 87 LYS A N 1
ATOM 695 C CA . LYS A 1 87 ? -10.536 5.676 26.869 1.00 91.62 87 LYS A CA 1
ATOM 696 C C . LYS A 1 87 ? -11.007 6.027 25.464 1.00 91.62 87 LYS A C 1
ATOM 698 O O . LYS A 1 87 ? -10.186 6.207 24.574 1.00 91.62 87 LYS A O 1
ATOM 703 N N . ARG A 1 88 ? -12.305 6.278 25.294 1.00 87.31 88 ARG A N 1
ATOM 704 C CA . ARG A 1 88 ? -12.867 6.822 24.055 1.00 87.31 88 ARG A CA 1
ATOM 705 C C . ARG A 1 88 ? -12.216 8.144 23.644 1.00 87.31 88 ARG A C 1
ATOM 707 O O . ARG A 1 88 ? -11.824 8.288 22.493 1.00 87.31 88 ARG A O 1
ATOM 714 N N . GLY A 1 89 ? -12.074 9.092 24.572 1.00 88.06 89 GLY A N 1
ATOM 715 C CA . GLY A 1 89 ? -11.427 10.375 24.278 1.00 88.06 89 GLY A CA 1
ATOM 716 C C . GLY A 1 89 ? -9.968 10.229 23.824 1.00 88.06 89 GLY A C 1
ATOM 717 O O . GLY A 1 89 ? -9.502 11.020 23.012 1.00 88.06 89 GLY A O 1
ATOM 718 N N . GLN A 1 90 ? -9.253 9.205 24.303 1.00 86.62 90 GLN A N 1
ATOM 719 C CA . GLN A 1 90 ? -7.913 8.870 23.803 1.00 86.62 90 GLN A CA 1
ATOM 720 C C . GLN A 1 90 ? -7.973 8.312 22.376 1.00 86.62 90 GLN A C 1
ATOM 722 O O . GLN A 1 90 ? -7.218 8.766 21.521 1.00 86.62 90 GLN A O 1
ATOM 727 N N . LEU A 1 91 ? -8.908 7.398 22.096 1.00 84.12 91 LEU A N 1
ATOM 728 C CA . LEU A 1 91 ? -9.083 6.812 20.763 1.00 84.12 91 LEU A CA 1
ATOM 729 C C . LEU A 1 91 ? -9.394 7.871 19.693 1.00 84.12 91 LEU A C 1
ATOM 731 O O . LEU A 1 91 ? -8.841 7.808 18.599 1.00 84.12 91 LEU A O 1
ATOM 735 N N . GLU A 1 92 ? -10.223 8.871 20.005 1.00 77.88 92 GLU A N 1
ATOM 736 C CA . GLU A 1 92 ? -10.527 9.984 19.087 1.00 77.88 92 GLU A CA 1
ATOM 737 C C . GLU A 1 92 ? -9.276 10.792 18.690 1.00 77.88 92 GLU A C 1
ATOM 739 O O . GLU A 1 92 ? -9.194 11.298 17.570 1.00 77.88 92 GLU A O 1
ATOM 744 N N . LEU A 1 93 ? -8.287 10.896 19.584 1.00 76.62 93 LEU A N 1
ATOM 745 C CA . LEU A 1 93 ? -7.012 11.567 19.314 1.00 76.62 93 LEU A CA 1
ATOM 746 C C . LEU A 1 93 ? -6.052 10.663 18.528 1.00 76.62 93 LEU A C 1
ATOM 748 O O . LEU A 1 93 ? -5.390 11.127 17.601 1.00 76.62 93 LEU A O 1
ATOM 752 N N . GLU A 1 94 ? -5.992 9.374 18.869 1.00 71.06 94 GLU A N 1
ATOM 753 C CA . GLU A 1 94 ? -5.094 8.400 18.232 1.00 71.06 94 GLU A CA 1
ATOM 754 C C . GLU A 1 94 ? -5.462 8.098 16.774 1.00 71.06 94 GLU A C 1
ATOM 756 O O . GLU A 1 94 ? -4.573 7.859 15.957 1.00 71.06 94 GLU A O 1
ATOM 761 N N . GLN A 1 95 ? -6.746 8.184 16.406 1.00 62.66 95 GLN A N 1
ATOM 762 C CA . GLN A 1 95 ? -7.207 7.986 15.024 1.00 62.66 95 GLN A CA 1
ATOM 763 C C . GLN A 1 95 ? -6.587 8.962 13.999 1.00 62.66 95 GLN A C 1
ATOM 765 O O . GLN A 1 95 ? -6.722 8.741 12.794 1.00 62.66 95 GLN A O 1
ATOM 770 N N . GLN A 1 96 ? -5.904 10.027 14.433 1.00 61.19 96 GLN A N 1
ATOM 771 C CA . GLN A 1 96 ? -5.261 10.993 13.536 1.00 61.19 96 GLN A 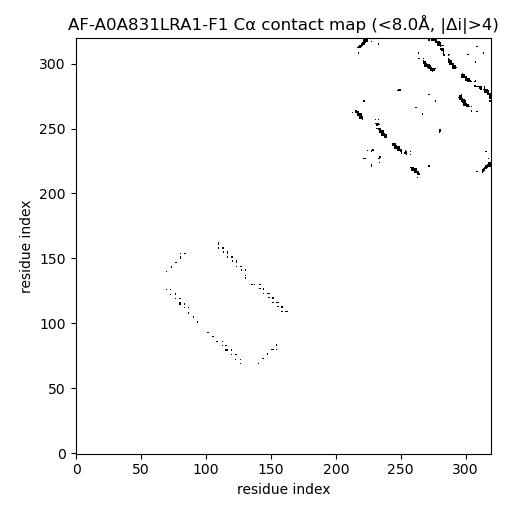CA 1
ATOM 772 C C . GLN A 1 96 ? -3.843 10.597 13.088 1.00 61.19 96 GLN A C 1
ATOM 774 O O . GLN A 1 96 ? -3.375 11.111 12.073 1.00 61.19 96 GLN A O 1
ATOM 779 N N . GLU A 1 97 ? -3.164 9.674 13.777 1.00 56.75 97 GLU A N 1
ATOM 780 C CA . GLU A 1 97 ? -1.736 9.383 13.557 1.00 56.75 97 GLU A CA 1
ATOM 781 C C . GLU A 1 97 ? -1.480 7.963 13.012 1.00 56.75 97 GLU A C 1
ATOM 783 O O . GLU A 1 97 ? -0.610 7.262 13.507 1.00 56.75 97 GLU A O 1
ATOM 788 N N . GLY A 1 98 ? -2.229 7.534 11.991 1.00 58.06 98 GLY A N 1
ATOM 789 C CA . GLY A 1 98 ? -2.315 6.150 11.483 1.00 58.06 98 GLY A CA 1
ATOM 790 C C . GLY A 1 98 ? -1.018 5.324 11.365 1.00 58.06 98 GLY A C 1
ATOM 791 O O . GLY A 1 98 ? -0.362 5.309 10.323 1.00 58.06 98 GLY A O 1
ATOM 792 N N . SER A 1 99 ? -0.730 4.528 12.397 1.00 69.25 99 SER A N 1
ATOM 793 C CA . SER A 1 99 ? 0.312 3.493 12.451 1.00 69.25 99 SER A CA 1
ATOM 794 C C . SER A 1 99 ? -0.310 2.093 12.622 1.00 69.25 99 SER A C 1
ATOM 796 O O . SER A 1 99 ? -1.304 1.966 13.337 1.00 69.25 99 SER A O 1
ATOM 798 N N . PRO A 1 100 ? 0.252 1.013 12.037 1.00 66.00 100 PRO A N 1
ATOM 799 C CA . PRO A 1 100 ? -0.259 -0.356 12.205 1.00 66.00 100 PRO A CA 1
ATOM 800 C C . PRO A 1 100 ? -0.397 -0.791 13.672 1.00 66.00 100 PRO A C 1
ATOM 802 O O . PRO A 1 100 ? -1.401 -1.392 14.045 1.00 66.00 100 PRO A O 1
ATOM 805 N N . ASP A 1 101 ? 0.557 -0.399 14.520 1.00 74.94 101 ASP A N 1
ATOM 806 C CA . ASP A 1 101 ? 0.539 -0.670 15.963 1.00 74.94 101 ASP A CA 1
ATOM 807 C C . ASP A 1 101 ? -0.649 -0.006 16.683 1.00 74.94 101 ASP A C 1
ATOM 809 O O . ASP A 1 101 ? -1.025 -0.432 17.773 1.00 74.94 101 ASP A O 1
ATOM 813 N N . GLN A 1 102 ? -1.243 1.050 16.117 1.00 79.81 102 GLN A N 1
ATOM 814 C CA . GLN A 1 102 ? -2.436 1.682 16.691 1.00 79.81 102 GLN A CA 1
ATOM 815 C C . GLN A 1 102 ? -3.698 0.873 16.425 1.00 79.81 102 GLN A C 1
ATOM 817 O O . GLN A 1 102 ? -4.571 0.850 17.284 1.00 79.81 102 GLN A O 1
ATOM 822 N N . LYS A 1 103 ? -3.807 0.195 15.274 1.00 81.62 103 LYS A N 1
ATOM 823 C CA . LYS A 1 103 ? -5.007 -0.586 14.945 1.00 81.62 103 LYS A CA 1
ATOM 824 C C . LYS A 1 103 ? -5.267 -1.661 16.000 1.00 81.62 103 LYS A C 1
ATOM 826 O O . LYS A 1 103 ? -6.388 -1.768 16.488 1.00 81.62 103 LYS A O 1
ATOM 831 N N . GLU A 1 104 ? -4.233 -2.418 16.362 1.00 85.62 104 GLU A N 1
ATOM 832 C CA . 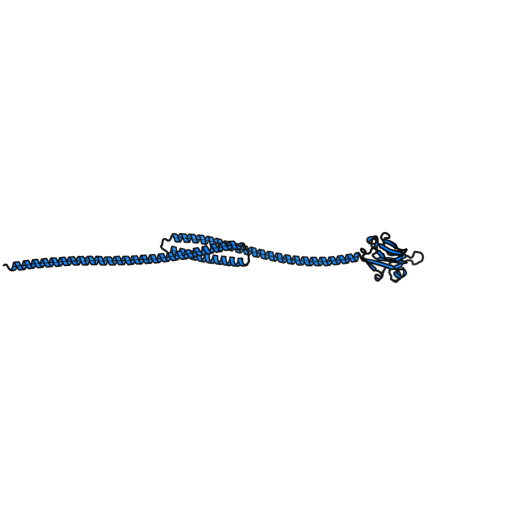GLU A 1 104 ? -4.358 -3.489 17.356 1.00 85.62 104 GLU A CA 1
ATOM 833 C C . GLU A 1 104 ? -4.784 -2.929 18.720 1.00 85.62 104 GLU A C 1
ATOM 835 O O . GLU A 1 104 ? -5.732 -3.420 19.326 1.00 85.62 104 GLU A O 1
ATOM 840 N N . ARG A 1 105 ? -4.178 -1.814 19.150 1.00 86.69 105 ARG A N 1
ATOM 841 C CA . ARG A 1 105 ? -4.558 -1.139 20.401 1.00 86.69 105 ARG A CA 1
ATOM 842 C C . ARG A 1 105 ? -6.002 -0.640 20.395 1.00 86.69 105 ARG A C 1
ATOM 844 O O . ARG A 1 105 ? -6.700 -0.804 21.388 1.00 86.69 105 ARG A O 1
ATOM 851 N N . ILE A 1 106 ? -6.471 -0.071 19.282 1.00 87.81 106 ILE A N 1
ATOM 852 C CA . ILE A 1 106 ? -7.864 0.384 19.141 1.00 87.81 106 ILE A CA 1
ATOM 853 C C . ILE A 1 106 ? -8.833 -0.801 19.299 1.00 87.81 106 ILE A C 1
ATOM 855 O O . ILE A 1 106 ? -9.857 -0.667 19.970 1.00 87.81 106 ILE A O 1
ATOM 859 N N . ILE A 1 107 ? -8.510 -1.963 18.719 1.00 89.38 107 ILE A N 1
ATOM 860 C CA . ILE A 1 107 ? -9.316 -3.189 18.850 1.00 89.38 107 ILE A CA 1
ATOM 861 C C . ILE A 1 107 ? -9.362 -3.657 20.308 1.00 89.38 107 ILE A C 1
ATOM 863 O O . ILE A 1 107 ? -10.448 -3.913 20.836 1.00 89.38 107 ILE A O 1
ATOM 867 N N . GLU A 1 108 ? -8.204 -3.741 20.966 1.00 91.56 108 GLU A N 1
ATOM 868 C CA . GLU A 1 108 ? -8.097 -4.138 22.374 1.00 91.56 108 GLU A CA 1
ATOM 869 C C . GLU A 1 108 ? -8.887 -3.195 23.292 1.00 91.56 108 GLU A C 1
ATOM 871 O O . GLU A 1 108 ? -9.641 -3.641 24.161 1.00 91.56 108 GLU A O 1
ATOM 876 N N . ASP A 1 109 ? -8.780 -1.888 23.060 1.00 91.88 109 ASP A N 1
ATOM 877 C CA . ASP A 1 109 ? -9.469 -0.865 23.839 1.00 91.88 109 ASP A CA 1
ATOM 878 C C . ASP A 1 109 ? -10.991 -0.938 23.680 1.00 91.88 109 ASP A C 1
ATOM 880 O O . ASP A 1 109 ? -11.725 -0.832 24.666 1.00 91.88 109 ASP A O 1
ATOM 884 N N . ILE A 1 110 ? -11.484 -1.161 22.459 1.00 92.12 110 ILE A N 1
ATOM 885 C CA . ILE A 1 110 ? -12.913 -1.371 22.193 1.00 92.12 110 ILE A CA 1
ATOM 886 C C . ILE A 1 110 ? -13.412 -2.650 22.879 1.00 92.12 110 ILE A C 1
ATOM 888 O O . ILE A 1 110 ? -14.488 -2.642 23.483 1.00 92.12 110 ILE A O 1
ATOM 892 N N . ALA A 1 111 ? -12.640 -3.740 22.838 1.00 93.44 111 ALA A N 1
ATOM 893 C CA . ALA A 1 111 ? -12.990 -4.986 23.519 1.00 93.44 111 ALA A CA 1
ATOM 894 C C . ALA A 1 111 ? -13.064 -4.809 25.047 1.00 93.44 111 ALA A C 1
ATOM 896 O O . ALA A 1 111 ? -14.000 -5.298 25.694 1.00 93.44 111 ALA A O 1
ATOM 897 N N . LEU A 1 112 ? -12.124 -4.053 25.623 1.00 94.38 112 LEU A N 1
ATOM 898 C CA . LEU A 1 112 ? -12.135 -3.700 27.040 1.00 94.38 112 LEU A CA 1
ATOM 899 C C . LEU A 1 112 ? -13.361 -2.849 27.399 1.00 94.38 112 LEU A C 1
ATOM 901 O O . LEU A 1 112 ? -14.053 -3.160 28.369 1.00 94.38 112 LEU A O 1
ATOM 905 N N . MET A 1 113 ? -13.671 -1.817 26.605 1.00 93.81 113 MET A N 1
ATOM 906 C CA . MET A 1 113 ? -14.857 -0.980 26.824 1.00 93.81 113 MET A CA 1
ATOM 907 C C . MET A 1 113 ? -16.150 -1.804 26.796 1.00 93.81 113 MET A C 1
ATOM 909 O O . MET A 1 113 ? -16.983 -1.629 27.683 1.00 93.81 113 MET A O 1
ATOM 913 N N . ASN A 1 114 ? -16.301 -2.736 25.849 1.00 93.62 114 ASN A N 1
ATOM 914 C CA . ASN A 1 114 ? -17.461 -3.636 25.800 1.00 93.62 114 ASN A CA 1
ATOM 915 C C . ASN A 1 114 ? -17.587 -4.491 27.059 1.00 93.62 114 ASN A C 1
ATOM 917 O O . ASN A 1 114 ? -18.663 -4.570 27.645 1.00 93.62 114 ASN A O 1
ATOM 921 N N . THR A 1 115 ? -16.479 -5.082 27.511 1.00 95.12 115 THR A N 1
ATOM 922 C CA . THR A 1 115 ? -16.467 -5.899 28.733 1.00 95.12 115 THR A CA 1
ATOM 923 C C . THR A 1 115 ? -16.935 -5.078 29.938 1.00 95.12 115 THR A C 1
ATOM 925 O O . THR A 1 115 ? -17.800 -5.510 30.698 1.00 95.12 115 THR A O 1
ATOM 928 N N . MET A 1 116 ? -16.432 -3.848 30.080 1.00 93.00 116 MET A N 1
ATOM 929 C CA . MET A 1 116 ? -16.818 -2.955 31.176 1.00 93.00 116 MET A CA 1
ATOM 930 C C . MET A 1 116 ? -18.269 -2.465 31.071 1.00 93.00 116 MET A C 1
ATOM 932 O O . MET A 1 116 ? -18.916 -2.257 32.103 1.00 93.00 116 MET A O 1
ATOM 936 N N . LEU A 1 117 ? -18.797 -2.284 29.855 1.00 94.12 117 LEU A N 1
ATOM 937 C CA . LEU A 1 117 ? -20.209 -1.970 29.625 1.00 94.12 117 LEU A CA 1
ATOM 938 C C . LEU A 1 117 ? -21.109 -3.133 30.051 1.00 94.12 117 LEU A C 1
ATOM 940 O O . LEU A 1 117 ? -22.044 -2.908 30.818 1.00 94.12 117 LEU A O 1
ATOM 944 N N . GLU A 1 118 ? -20.791 -4.364 29.643 1.00 95.25 118 GLU A N 1
ATOM 945 C CA . GLU A 1 118 ? -21.544 -5.563 30.032 1.00 95.25 118 GLU A CA 1
ATOM 946 C C . GLU A 1 118 ? -21.528 -5.797 31.549 1.00 95.25 118 GLU A C 1
ATOM 948 O O . GLU A 1 118 ? -22.551 -6.127 32.153 1.00 95.25 118 GLU A O 1
ATOM 953 N N . GLU A 1 119 ? -20.372 -5.624 32.194 1.00 95.00 119 GLU A N 1
ATOM 954 C CA . GLU A 1 119 ? -20.265 -5.712 33.653 1.00 95.00 119 GLU A CA 1
ATOM 955 C C . GLU A 1 119 ? -21.115 -4.645 34.349 1.00 95.00 119 GLU A C 1
ATOM 957 O O . GLU A 1 119 ? -21.801 -4.933 35.332 1.00 95.00 119 GLU A O 1
ATOM 962 N N . SER A 1 120 ? -21.099 -3.416 33.830 1.00 94.81 120 SER A N 1
ATOM 963 C CA . SER A 1 120 ? -21.891 -2.311 34.374 1.00 94.81 120 SER A CA 1
ATOM 964 C C . SER A 1 120 ? -23.392 -2.549 34.194 1.00 94.81 120 SER A C 1
ATOM 966 O O . SER A 1 120 ? -24.170 -2.240 35.096 1.00 94.81 120 SER A O 1
ATOM 968 N N . GLU A 1 121 ? -23.805 -3.148 33.076 1.00 95.31 121 GLU A N 1
ATOM 969 C CA . GLU A 1 121 ? -25.200 -3.498 32.801 1.00 95.31 121 GLU A CA 1
ATOM 970 C C . GLU A 1 121 ? -25.704 -4.563 33.782 1.00 95.31 121 GLU A C 1
ATOM 972 O O . GLU A 1 121 ? -26.753 -4.382 34.406 1.00 95.31 121 GLU A O 1
ATOM 977 N N . LYS A 1 122 ? -24.908 -5.617 34.018 1.00 96.00 122 LYS A N 1
ATOM 978 C CA . LYS A 1 122 ? -25.209 -6.651 35.025 1.00 96.00 122 LYS A CA 1
ATOM 979 C C . LYS A 1 122 ? -25.352 -6.051 36.424 1.00 96.00 122 LYS A C 1
ATOM 981 O O . LYS A 1 122 ? -26.333 -6.330 37.113 1.00 96.00 122 LYS A O 1
ATOM 986 N N . LYS A 1 123 ? -24.429 -5.171 36.828 1.00 93.94 123 LYS A N 1
ATOM 987 C CA . LYS A 1 123 ? -24.492 -4.479 38.127 1.00 93.94 123 LYS A CA 1
ATOM 988 C C . LYS A 1 123 ? -25.735 -3.593 38.247 1.00 93.94 123 LYS A C 1
ATOM 990 O O . LYS A 1 123 ? -26.376 -3.583 39.296 1.00 93.94 123 LYS A O 1
ATOM 995 N N . ILE A 1 124 ? -26.127 -2.882 37.186 1.00 93.25 124 ILE A N 1
ATOM 996 C CA . ILE A 1 124 ? -27.380 -2.107 37.155 1.00 93.25 124 ILE A CA 1
ATOM 997 C C . ILE A 1 124 ? -28.601 -3.022 37.318 1.00 93.25 124 ILE A C 1
ATOM 999 O O . ILE A 1 124 ? -29.534 -2.679 38.050 1.00 93.25 124 ILE A O 1
ATOM 1003 N N . GLU A 1 125 ? -28.619 -4.188 36.672 1.00 94.12 125 GLU A N 1
ATOM 1004 C CA . GLU A 1 125 ? -29.710 -5.156 36.816 1.00 94.12 125 GLU A CA 1
ATOM 1005 C C . GLU A 1 125 ? -29.809 -5.688 38.257 1.00 94.12 125 GLU A C 1
ATOM 1007 O O . GLU A 1 125 ? -30.901 -5.746 38.834 1.00 94.12 125 GLU A O 1
ATOM 1012 N N . GLU A 1 126 ? -28.673 -6.019 38.872 1.00 92.38 126 GLU A N 1
ATOM 1013 C CA . GLU A 1 126 ? -28.591 -6.442 40.273 1.00 92.38 126 GLU A CA 1
ATOM 1014 C C . GLU A 1 126 ? -29.064 -5.347 41.234 1.00 92.38 126 GLU A C 1
ATOM 1016 O O . GLU A 1 126 ? -29.880 -5.615 42.121 1.00 92.38 126 GLU A O 1
ATOM 1021 N N . LEU A 1 127 ? -28.623 -4.102 41.028 1.00 91.62 127 LEU A N 1
ATOM 1022 C CA . LEU A 1 127 ? -29.072 -2.938 41.792 1.00 91.62 127 LEU A CA 1
ATOM 1023 C C . LEU A 1 127 ? -30.591 -2.745 41.692 1.00 91.62 127 LEU A C 1
ATOM 1025 O O . LEU A 1 127 ? -31.258 -2.525 42.707 1.00 91.62 127 LEU A O 1
ATOM 1029 N N . ASN A 1 128 ? -31.160 -2.878 40.491 1.00 89.50 128 ASN A N 1
ATOM 1030 C CA . ASN A 1 128 ? -32.604 -2.782 40.276 1.00 89.50 128 ASN A CA 1
ATOM 1031 C C . ASN A 1 128 ? -33.370 -3.896 41.006 1.00 89.50 128 ASN A C 1
ATOM 1033 O O . ASN A 1 128 ? -34.378 -3.616 41.661 1.00 89.50 128 ASN A O 1
ATOM 1037 N N . LYS A 1 129 ? -32.882 -5.144 40.961 1.00 90.62 129 LYS A N 1
ATOM 1038 C CA . LYS A 1 129 ? -33.471 -6.273 41.707 1.00 90.62 129 LYS A CA 1
ATOM 1039 C C . LYS A 1 129 ? -33.428 -6.028 43.215 1.00 90.62 129 LYS A C 1
ATOM 1041 O O . LYS A 1 129 ? -34.444 -6.205 43.891 1.00 90.62 129 LYS A O 1
ATOM 1046 N N . LYS A 1 130 ? -32.291 -5.560 43.740 1.00 86.81 130 LYS A N 1
ATOM 1047 C CA . LYS A 1 130 ? -32.132 -5.232 45.164 1.00 86.81 130 LYS A CA 1
ATOM 1048 C C . LYS A 1 130 ? -33.094 -4.129 45.595 1.00 86.81 130 LYS A C 1
ATOM 1050 O O . LYS A 1 130 ? -33.823 -4.323 46.566 1.00 86.81 130 LYS A O 1
ATOM 1055 N N . LEU A 1 131 ? -33.198 -3.044 44.826 1.00 86.44 131 LEU A N 1
ATOM 1056 C CA . LEU A 1 131 ? -34.136 -1.948 45.093 1.00 86.44 131 LEU A CA 1
ATOM 1057 C C . LEU A 1 131 ? -35.614 -2.346 45.009 1.00 86.44 131 LEU A C 1
ATOM 1059 O O . LEU A 1 131 ? -36.445 -1.747 45.694 1.00 86.44 131 LEU A O 1
ATOM 1063 N N . ALA A 1 132 ? -35.958 -3.312 44.157 1.00 86.19 132 ALA A N 1
ATOM 1064 C CA . ALA A 1 132 ? -37.313 -3.852 44.068 1.00 86.19 132 ALA A CA 1
ATOM 1065 C C . ALA A 1 132 ? -37.639 -4.775 45.252 1.00 86.19 132 ALA A C 1
ATOM 1067 O O . ALA A 1 132 ? -38.761 -4.763 45.749 1.00 86.19 132 ALA A O 1
ATOM 1068 N N . SER A 1 133 ? -36.657 -5.553 45.720 1.00 84.38 133 SER A N 1
ATOM 1069 C CA . SER A 1 133 ? -36.809 -6.441 46.880 1.00 84.38 133 SER A CA 1
ATOM 1070 C C . SER A 1 133 ? -36.789 -5.701 48.223 1.00 84.38 133 SER A C 1
ATOM 1072 O O . SER A 1 133 ? -37.364 -6.173 49.204 1.00 84.38 133 SER A O 1
ATOM 1074 N N . SER A 1 134 ? -36.148 -4.530 48.282 1.00 77.25 134 SER A N 1
ATOM 1075 C CA . SER A 1 134 ? -36.113 -3.705 49.482 1.00 77.25 134 SER A CA 1
ATOM 1076 C C . SER A 1 134 ? -37.447 -2.984 49.667 1.00 77.25 134 SER A C 1
ATOM 1078 O O . SER A 1 134 ? -37.820 -2.141 48.853 1.00 77.25 134 SER A O 1
ATOM 1080 N N . ASN A 1 135 ? -38.133 -3.235 50.782 1.00 70.31 135 ASN A N 1
ATOM 1081 C CA . ASN A 1 135 ? -39.384 -2.557 51.153 1.00 70.31 135 ASN A CA 1
ATOM 1082 C C . ASN A 1 135 ? -39.153 -1.104 51.651 1.00 70.31 135 ASN A C 1
ATOM 1084 O O . ASN A 1 135 ? -39.890 -0.597 52.494 1.00 70.31 135 ASN A O 1
ATOM 1088 N N . MET A 1 136 ? -38.078 -0.458 51.183 1.00 77.31 136 MET A N 1
ATOM 1089 C CA . MET A 1 136 ? -37.570 0.837 51.637 1.00 77.31 136 MET A CA 1
ATOM 1090 C C . MET A 1 136 ? -37.785 1.919 50.571 1.00 77.31 136 MET A C 1
ATOM 1092 O O . MET A 1 136 ? -37.679 1.665 49.367 1.00 77.31 136 MET A O 1
ATOM 1096 N N . ASP A 1 137 ? -38.031 3.154 51.010 1.00 77.62 137 ASP A N 1
ATOM 1097 C CA . ASP A 1 137 ? -38.064 4.308 50.112 1.00 77.62 137 ASP A CA 1
ATOM 1098 C C . ASP A 1 137 ? -36.636 4.802 49.820 1.00 77.62 137 ASP A C 1
ATOM 1100 O O . ASP A 1 137 ? -36.008 5.488 50.626 1.00 77.62 137 ASP A O 1
ATOM 1104 N N . LEU A 1 138 ? -36.109 4.390 48.664 1.00 84.62 138 LEU A N 1
ATOM 1105 C CA . LEU A 1 138 ? -34.768 4.711 48.164 1.00 84.62 138 LEU A CA 1
ATOM 1106 C C . LEU A 1 138 ? -34.841 5.469 46.825 1.00 84.62 138 LEU A C 1
ATOM 1108 O O . LEU A 1 138 ? -34.155 5.141 45.855 1.00 84.62 138 LEU A O 1
ATOM 1112 N N . SER A 1 139 ? -35.710 6.480 46.744 1.00 86.00 139 SER A N 1
ATOM 1113 C CA . SER A 1 139 ? -35.929 7.287 45.530 1.00 86.00 139 SER A CA 1
ATOM 1114 C C . SER A 1 139 ? -34.656 7.928 44.949 1.00 86.00 139 SER A C 1
ATOM 1116 O O . SER A 1 139 ? -34.494 7.967 43.729 1.00 86.00 139 SER A O 1
ATOM 1118 N N . SER A 1 140 ? -33.708 8.362 45.786 1.00 87.38 140 SER A N 1
ATOM 1119 C CA . SER A 1 140 ? -32.420 8.914 45.333 1.00 87.38 140 SER A CA 1
ATOM 1120 C C . SER A 1 140 ? -31.568 7.891 44.570 1.00 87.38 140 SER A C 1
ATOM 1122 O O . SER A 1 140 ? -31.024 8.214 43.514 1.00 87.38 140 SER A O 1
ATOM 1124 N N . PHE A 1 141 ? -31.498 6.648 45.056 1.00 89.25 141 PHE A N 1
ATOM 1125 C CA . PHE A 1 141 ? -30.787 5.548 44.399 1.00 89.25 141 PHE A CA 1
ATOM 1126 C C . PHE A 1 141 ? -31.445 5.174 43.070 1.00 89.25 141 PHE A C 1
ATOM 1128 O O . PHE A 1 141 ? -30.744 5.012 42.073 1.00 89.25 141 PHE A O 1
ATOM 1135 N N . ARG A 1 142 ? -32.786 5.136 43.020 1.00 89.00 142 ARG A N 1
ATOM 1136 C CA . ARG A 1 142 ? -33.532 4.921 41.766 1.00 89.00 142 ARG A CA 1
ATOM 1137 C C . ARG A 1 142 ? -33.181 5.973 40.713 1.00 89.00 142 ARG A C 1
ATOM 1139 O O . ARG A 1 142 ? -32.915 5.620 39.569 1.00 89.00 142 ARG A O 1
ATOM 1146 N N . ASN A 1 143 ? -33.111 7.245 41.105 1.00 92.44 143 ASN A N 1
ATOM 1147 C CA . ASN A 1 143 ? -32.733 8.328 40.195 1.00 92.44 143 ASN A CA 1
ATOM 1148 C C . ASN A 1 143 ? -31.279 8.207 39.709 1.00 92.44 143 ASN A C 1
ATOM 1150 O O . ASN A 1 143 ? -31.016 8.413 38.525 1.00 92.44 143 ASN A O 1
ATOM 1154 N N . ARG A 1 144 ? -30.335 7.847 40.595 1.00 92.81 144 ARG A N 1
ATOM 1155 C CA . ARG A 1 144 ? -28.930 7.610 40.208 1.00 92.81 144 ARG A CA 1
ATOM 1156 C C . ARG A 1 144 ? -28.813 6.452 39.220 1.00 92.81 144 ARG A C 1
ATOM 1158 O O . ARG A 1 144 ? -28.178 6.617 38.186 1.00 92.81 144 ARG A O 1
ATOM 1165 N N . ILE A 1 145 ? -29.477 5.328 39.481 1.00 92.62 145 ILE A N 1
ATOM 1166 C CA . ILE A 1 145 ? -29.468 4.166 38.581 1.00 92.62 145 ILE A CA 1
ATOM 1167 C C . ILE A 1 145 ? -30.110 4.499 37.238 1.00 92.62 145 ILE A C 1
ATOM 1169 O O . ILE A 1 145 ? -29.564 4.123 36.207 1.00 92.62 145 ILE A O 1
ATOM 1173 N N . ALA A 1 146 ? -31.220 5.243 37.217 1.00 93.56 146 ALA A N 1
ATOM 1174 C CA . ALA A 1 146 ? -31.836 5.685 35.968 1.00 93.56 146 ALA A CA 1
ATOM 1175 C C . ALA A 1 146 ? -30.868 6.538 35.130 1.00 93.56 146 ALA A C 1
ATOM 1177 O O . ALA A 1 146 ? -30.754 6.335 33.921 1.00 93.56 146 ALA A O 1
ATOM 1178 N N . LYS A 1 147 ? -30.115 7.439 35.777 1.00 95.25 147 LYS A N 1
ATOM 1179 C CA . LYS A 1 147 ? -29.068 8.220 35.111 1.00 95.25 147 LYS A CA 1
ATOM 1180 C C . LYS A 1 147 ? -27.941 7.327 34.589 1.00 95.25 147 LYS A C 1
ATOM 1182 O O . LYS A 1 147 ? -27.605 7.431 33.418 1.00 95.25 147 LYS A O 1
ATOM 1187 N N . LEU A 1 148 ? -27.409 6.419 35.409 1.00 93.81 148 LEU A N 1
ATOM 1188 C CA . LEU A 1 148 ? -26.359 5.484 34.983 1.00 93.81 148 LEU A CA 1
ATOM 1189 C C . LEU A 1 148 ? -26.811 4.580 33.838 1.00 93.81 148 LEU A C 1
ATOM 1191 O O . LEU A 1 148 ? -26.034 4.316 32.934 1.00 93.81 148 LEU A O 1
ATOM 1195 N N . THR A 1 149 ? -28.074 4.156 33.843 1.00 94.00 149 THR A N 1
ATOM 1196 C CA . THR A 1 149 ? -28.667 3.365 32.757 1.00 94.00 149 THR A CA 1
ATOM 1197 C C . THR A 1 149 ? -28.693 4.169 31.457 1.00 94.00 149 THR A C 1
ATOM 1199 O O . THR A 1 149 ? -28.365 3.640 30.398 1.00 94.00 149 THR A O 1
ATOM 1202 N N . SER A 1 150 ? -29.049 5.456 31.530 1.00 96.50 150 SER A N 1
ATOM 1203 C CA . SER A 1 150 ? -29.022 6.354 30.372 1.00 96.50 150 SER A CA 1
ATOM 1204 C C . SER A 1 150 ? -27.598 6.584 29.860 1.00 96.50 150 SER A C 1
ATOM 1206 O O . SER A 1 150 ? -27.363 6.457 28.662 1.00 96.50 150 SER A O 1
ATOM 1208 N N . ASP A 1 151 ? -26.654 6.884 30.755 1.00 93.69 151 ASP A N 1
ATOM 1209 C CA . ASP A 1 151 ? -25.243 7.085 30.413 1.00 93.69 151 ASP A CA 1
ATOM 1210 C C . ASP A 1 151 ? -24.635 5.817 29.789 1.00 93.69 151 ASP A C 1
ATOM 1212 O O . ASP A 1 151 ? -23.924 5.907 28.791 1.00 93.69 151 ASP A O 1
ATOM 1216 N N . LEU A 1 152 ? -24.929 4.635 30.345 1.00 94.00 152 LEU A N 1
ATOM 1217 C CA . LEU A 1 152 ? -24.466 3.347 29.823 1.00 94.00 152 LEU A CA 1
ATOM 1218 C C . LEU A 1 152 ? -25.020 3.108 28.420 1.00 94.00 152 LEU A C 1
ATOM 1220 O O . LEU A 1 152 ? -24.258 2.765 27.521 1.00 94.00 152 LEU A O 1
ATOM 1224 N N . LYS A 1 153 ? -26.317 3.353 28.206 1.00 95.12 153 LYS A N 1
ATOM 1225 C CA . LYS A 1 153 ? -26.933 3.231 26.882 1.00 95.12 153 LYS A CA 1
ATOM 1226 C C . LYS A 1 153 ? -26.240 4.126 25.851 1.00 95.12 153 LYS A C 1
ATOM 1228 O O . LYS A 1 153 ? -25.926 3.651 24.766 1.00 95.12 153 LYS A O 1
ATOM 1233 N N . GLU A 1 154 ? -25.970 5.383 26.201 1.00 95.31 154 GLU A N 1
ATOM 1234 C CA . GLU A 1 154 ? -25.230 6.306 25.334 1.00 95.31 154 GLU A CA 1
ATOM 1235 C C . GLU A 1 154 ? -23.821 5.775 25.026 1.00 95.31 154 GLU A C 1
ATOM 1237 O O . GLU A 1 154 ? -23.408 5.754 23.869 1.00 95.31 154 GLU A O 1
ATOM 1242 N N . GLN A 1 155 ? -23.085 5.298 26.038 1.00 93.38 155 GLN A N 1
ATOM 1243 C CA . GLN A 1 155 ? -21.755 4.724 25.810 1.00 93.38 155 GLN A CA 1
ATOM 1244 C C . GLN A 1 155 ? -21.812 3.486 24.908 1.00 93.38 155 GLN A C 1
ATOM 1246 O O . GLN A 1 155 ? -20.972 3.349 24.024 1.00 93.38 155 GLN A O 1
ATOM 1251 N N . ASN A 1 156 ? -22.809 2.619 25.087 1.00 93.31 156 ASN A N 1
ATOM 1252 C CA . ASN A 1 156 ? -22.985 1.425 24.270 1.00 93.31 156 ASN A CA 1
ATOM 1253 C C . ASN A 1 156 ? -23.260 1.772 22.799 1.00 93.31 156 ASN A C 1
ATOM 1255 O O . ASN A 1 156 ? -22.639 1.209 21.903 1.00 93.31 156 ASN A O 1
ATOM 1259 N N . GLU A 1 157 ? -24.137 2.745 22.540 1.00 95.25 157 GLU A N 1
ATOM 1260 C CA . GLU A 1 157 ? -24.411 3.224 21.178 1.00 95.25 157 GLU A CA 1
ATOM 1261 C C . GLU A 1 157 ? -23.141 3.748 20.494 1.00 95.25 157 GLU A C 1
ATOM 1263 O O . GLU A 1 157 ? -22.884 3.425 19.332 1.00 95.25 157 GLU A O 1
ATOM 1268 N N . VAL A 1 158 ? -22.312 4.496 21.228 1.00 91.88 158 VAL A N 1
ATOM 1269 C CA . VAL A 1 158 ? -21.055 5.036 20.701 1.00 91.88 158 VAL A CA 1
ATOM 1270 C C . VAL A 1 158 ? -20.017 3.940 20.455 1.00 91.88 158 VAL A C 1
ATOM 1272 O O . VAL A 1 158 ? -19.376 3.945 19.408 1.00 91.88 158 VAL A O 1
ATOM 1275 N N . VAL A 1 159 ? -19.854 2.973 21.364 1.00 92.06 159 VAL A N 1
ATOM 1276 C CA . VAL A 1 159 ? -18.906 1.861 21.161 1.00 92.06 159 VAL A CA 1
ATOM 1277 C C . VAL A 1 159 ? -19.314 1.001 19.961 1.00 92.06 159 VAL A C 1
ATOM 1279 O O . VAL A 1 159 ? -18.465 0.663 19.138 1.00 92.06 159 VAL A O 1
ATOM 1282 N N . VAL A 1 160 ? -20.612 0.734 19.786 1.00 93.44 160 VAL A N 1
ATOM 1283 C CA . VAL A 1 160 ? -21.134 0.043 18.594 1.00 93.44 160 VAL A CA 1
ATOM 1284 C C . VAL A 1 160 ? -20.866 0.846 17.318 1.00 93.44 160 VAL A C 1
ATOM 1286 O O . VAL A 1 160 ? -20.550 0.268 16.277 1.00 93.44 160 VAL A O 1
ATOM 1289 N N . GLN A 1 161 ? -20.982 2.174 17.365 1.00 92.19 161 GLN A N 1
ATOM 1290 C CA . GLN A 1 161 ? -20.627 3.018 16.227 1.00 92.19 161 GLN A CA 1
ATOM 1291 C C . GLN A 1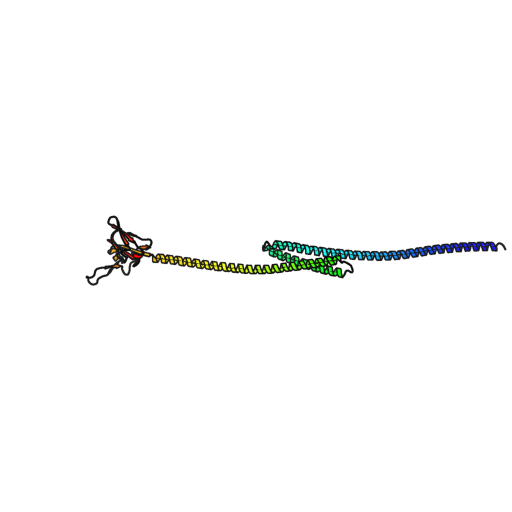 161 ? -19.132 2.918 15.897 1.00 92.19 161 GLN A C 1
ATOM 1293 O O . GLN A 1 161 ? -18.794 2.698 14.735 1.00 92.19 161 GLN A O 1
ATOM 1298 N N . LEU A 1 162 ? -18.253 3.005 16.900 1.00 90.88 162 LEU A N 1
ATOM 1299 C CA . LEU A 1 162 ? -16.804 2.868 16.716 1.00 90.88 162 LEU A CA 1
ATOM 1300 C C . LEU A 1 162 ? -16.430 1.516 16.095 1.00 90.88 162 LEU A C 1
ATOM 1302 O O . LEU A 1 162 ? -15.583 1.464 15.208 1.00 90.88 162 LEU A O 1
ATOM 1306 N N . GLN A 1 163 ? -17.094 0.430 16.499 1.00 90.81 163 GLN A N 1
ATOM 1307 C CA . GLN A 1 163 ? -16.907 -0.889 15.886 1.00 90.81 163 GLN A CA 1
ATOM 1308 C C . GLN A 1 163 ? -17.278 -0.901 14.402 1.00 90.81 163 GLN A C 1
ATOM 1310 O O . GLN A 1 163 ? -16.509 -1.394 13.582 1.00 90.81 163 GLN A O 1
ATOM 1315 N N . ARG A 1 164 ? -18.427 -0.321 14.035 1.00 92.25 164 ARG A N 1
ATOM 1316 C CA . ARG A 1 164 ? -18.846 -0.239 12.625 1.00 92.25 164 ARG A CA 1
ATOM 1317 C C . ARG A 1 164 ? -17.892 0.604 11.792 1.00 92.25 164 ARG A C 1
ATOM 1319 O O . ARG A 1 164 ? -17.601 0.253 10.652 1.00 92.25 164 ARG A O 1
ATOM 1326 N N . GLU A 1 165 ? -17.423 1.719 12.344 1.00 89.88 165 GLU A N 1
ATOM 1327 C CA . GLU A 1 165 ? -16.439 2.571 11.679 1.00 89.88 165 GLU A CA 1
ATOM 1328 C C . GLU A 1 165 ? -15.126 1.812 11.457 1.00 89.88 165 GLU A C 1
ATOM 1330 O O . GLU A 1 165 ? -14.566 1.878 10.362 1.00 89.88 165 GLU A O 1
ATOM 1335 N N . LEU A 1 166 ? -14.681 1.027 12.441 1.00 89.00 166 LEU A N 1
ATOM 1336 C CA . LEU A 1 166 ? -13.500 0.177 12.318 1.00 89.00 166 LEU A CA 1
ATOM 1337 C C . LEU A 1 166 ? -13.674 -0.908 11.243 1.00 89.00 166 LEU A C 1
ATOM 1339 O O . LEU A 1 166 ? -12.806 -1.058 10.388 1.00 89.00 166 LEU A O 1
ATOM 1343 N N . GLU A 1 167 ? -14.810 -1.609 11.219 1.00 89.38 167 GLU A N 1
ATOM 1344 C CA . GLU A 1 167 ? -15.127 -2.604 10.181 1.00 89.38 167 GLU A CA 1
ATOM 1345 C C . GLU A 1 167 ? -15.147 -1.980 8.777 1.00 89.38 167 GLU A C 1
ATOM 1347 O O . GLU A 1 167 ? -14.607 -2.540 7.820 1.00 89.38 167 GLU A O 1
ATOM 1352 N N . GLN A 1 168 ? -15.735 -0.788 8.643 1.00 90.94 168 GLN A N 1
ATOM 1353 C CA . GLN A 1 168 ? -15.756 -0.058 7.379 1.00 90.94 168 GLN A CA 1
ATOM 1354 C C . GLN A 1 168 ? -14.343 0.339 6.936 1.00 90.94 168 GLN A C 1
ATOM 1356 O O . GLN A 1 168 ? -14.018 0.237 5.750 1.00 90.94 168 GLN A O 1
ATOM 1361 N N . LYS A 1 169 ? -13.500 0.791 7.870 1.00 88.50 169 LYS A N 1
ATOM 1362 C CA . LYS A 1 169 ? -12.097 1.125 7.600 1.00 88.50 169 LYS A CA 1
ATOM 1363 C C . LYS A 1 169 ? -11.295 -0.106 7.196 1.00 88.50 169 LYS A C 1
ATOM 1365 O O . LYS A 1 169 ? -10.512 -0.017 6.258 1.00 88.50 169 LYS A O 1
ATOM 1370 N N . ASP A 1 170 ? -11.540 -1.249 7.821 1.00 87.00 170 ASP A N 1
ATOM 1371 C CA . ASP A 1 170 ? -10.899 -2.513 7.460 1.00 87.00 170 ASP A CA 1
ATOM 1372 C C . ASP A 1 170 ? -11.269 -2.968 6.049 1.00 87.00 170 ASP A C 1
ATOM 1374 O O . ASP A 1 170 ? -10.395 -3.379 5.283 1.00 87.00 170 ASP A O 1
ATOM 1378 N N . PHE A 1 171 ? -12.534 -2.810 5.654 1.00 89.38 171 PHE A N 1
ATOM 1379 C CA . PHE A 1 171 ? -12.944 -3.059 4.274 1.00 89.38 171 PHE A CA 1
ATOM 1380 C C . PHE A 1 171 ? -12.253 -2.104 3.286 1.00 89.38 171 PHE A C 1
ATOM 1382 O O . PHE A 1 171 ? -11.768 -2.539 2.242 1.00 89.38 171 PHE A O 1
ATOM 1389 N N . GLN A 1 172 ? -12.163 -0.812 3.623 1.00 87.81 172 GLN A N 1
ATOM 1390 C CA . GLN A 1 172 ? -11.457 0.181 2.802 1.00 87.81 172 GLN A CA 1
ATOM 1391 C C . GLN A 1 172 ? -9.961 -0.131 2.669 1.00 87.81 172 GLN A C 1
ATOM 1393 O O . GLN A 1 172 ? -9.408 0.018 1.581 1.00 87.81 172 GLN A O 1
ATOM 1398 N N . LEU A 1 173 ? -9.313 -0.574 3.750 1.00 87.88 173 LEU A N 1
ATOM 1399 C CA . LEU A 1 173 ? -7.911 -0.993 3.737 1.00 87.88 173 LEU A CA 1
ATOM 1400 C C . LEU A 1 173 ? -7.711 -2.206 2.829 1.00 87.88 173 LEU A C 1
ATOM 1402 O O . LEU A 1 173 ? -6.847 -2.166 1.960 1.00 87.88 173 LEU A O 1
ATOM 1406 N N . ALA A 1 174 ? -8.561 -3.229 2.943 1.00 88.19 174 ALA A N 1
ATOM 1407 C CA . ALA A 1 174 ? -8.498 -4.397 2.067 1.00 88.19 174 ALA A CA 1
ATOM 1408 C C . ALA A 1 174 ? -8.700 -4.025 0.584 1.00 88.19 174 ALA A C 1
ATOM 1410 O O . ALA A 1 174 ? -8.000 -4.533 -0.293 1.00 88.19 174 ALA A O 1
ATOM 1411 N N . GLU A 1 175 ? -9.627 -3.109 0.281 1.00 92.50 175 GLU A N 1
ATOM 1412 C CA . GLU A 1 175 ? -9.816 -2.592 -1.079 1.00 92.50 175 GLU A CA 1
ATOM 1413 C C . GLU A 1 175 ? -8.574 -1.846 -1.587 1.00 92.50 175 GLU A C 1
ATOM 1415 O O . GLU A 1 175 ? -8.170 -2.001 -2.744 1.00 92.50 175 GLU A O 1
ATOM 1420 N N . MET A 1 176 ? -7.952 -1.042 -0.726 1.00 93.38 176 MET A N 1
ATOM 1421 C CA . MET A 1 176 ? -6.740 -0.306 -1.056 1.00 93.38 176 MET A CA 1
ATOM 1422 C C . MET A 1 176 ? -5.548 -1.245 -1.286 1.00 93.38 176 MET A C 1
ATOM 1424 O O . MET A 1 176 ? -4.829 -1.058 -2.266 1.00 93.38 176 MET A O 1
ATOM 1428 N N . ASP A 1 177 ? -5.388 -2.295 -0.479 1.00 92.31 177 ASP A N 1
ATOM 1429 C CA . ASP A 1 177 ? -4.350 -3.320 -0.655 1.00 92.31 177 ASP A CA 1
ATOM 1430 C C . ASP A 1 177 ? -4.497 -4.068 -1.987 1.00 92.31 177 ASP A C 1
ATOM 1432 O O . ASP A 1 177 ? -3.508 -4.313 -2.689 1.00 92.31 177 ASP A O 1
ATOM 1436 N N . MET A 1 178 ? -5.735 -4.377 -2.392 1.00 94.44 178 MET A N 1
ATOM 1437 C CA . MET A 1 178 ? -6.003 -4.953 -3.713 1.00 94.44 178 MET A CA 1
ATOM 1438 C C . MET A 1 178 ? -5.570 -4.002 -4.836 1.00 94.44 178 MET A C 1
ATOM 1440 O O . MET A 1 178 ? -4.865 -4.427 -5.752 1.00 94.44 178 MET A O 1
ATOM 1444 N N . LYS A 1 179 ? -5.915 -2.709 -4.744 1.00 95.06 179 LYS A N 1
ATOM 1445 C CA . LYS A 1 179 ? -5.504 -1.694 -5.733 1.00 95.06 179 LYS A CA 1
ATOM 1446 C C . LYS A 1 179 ? -3.986 -1.520 -5.787 1.00 95.06 179 LYS A C 1
ATOM 1448 O O . LYS A 1 179 ? -3.427 -1.412 -6.874 1.00 95.06 179 LYS A O 1
ATOM 1453 N N . VAL A 1 180 ? -3.304 -1.521 -4.640 1.00 96.31 180 VAL A N 1
ATOM 1454 C CA . VAL A 1 180 ? -1.833 -1.442 -4.569 1.00 96.31 180 VAL A CA 1
ATOM 1455 C C . VAL A 1 180 ? -1.194 -2.664 -5.224 1.00 96.31 180 VAL A C 1
ATOM 1457 O O . VAL A 1 180 ? -0.223 -2.530 -5.971 1.00 96.31 180 VAL A O 1
ATOM 1460 N N . THR A 1 181 ? -1.755 -3.851 -5.003 1.00 95.75 181 THR A N 1
ATOM 1461 C CA . THR A 1 181 ? -1.277 -5.089 -5.630 1.00 95.75 181 THR A CA 1
ATOM 1462 C C . THR A 1 181 ? -1.464 -5.048 -7.148 1.00 95.75 181 THR A C 1
ATOM 1464 O O . THR A 1 181 ? -0.526 -5.339 -7.890 1.00 95.75 181 THR A O 1
ATOM 1467 N N . GLU A 1 182 ? -2.636 -4.618 -7.621 1.00 96.31 182 GLU A N 1
ATOM 1468 C CA . GLU A 1 182 ? -2.937 -4.450 -9.047 1.00 96.31 182 GLU A CA 1
ATOM 1469 C C . GLU A 1 182 ? -2.009 -3.420 -9.712 1.00 96.31 182 GLU A C 1
ATOM 1471 O O . GLU A 1 182 ? -1.417 -3.688 -10.758 1.00 96.31 182 GLU A O 1
ATOM 1476 N N . MET A 1 183 ? -1.812 -2.256 -9.086 1.00 95.44 183 MET A N 1
ATOM 1477 C CA . MET A 1 183 ? -0.868 -1.242 -9.567 1.00 95.44 183 MET A CA 1
ATOM 1478 C C . MET A 1 183 ? 0.555 -1.796 -9.655 1.00 95.44 183 MET A C 1
ATOM 1480 O O . MET A 1 183 ? 1.247 -1.557 -10.645 1.00 95.44 183 MET A O 1
ATOM 1484 N N . SER A 1 184 ? 0.982 -2.565 -8.653 1.00 96.00 184 SER A N 1
ATOM 1485 C CA . SER A 1 184 ? 2.314 -3.178 -8.624 1.00 96.00 184 SER A CA 1
ATOM 1486 C C . SER A 1 184 ? 2.501 -4.185 -9.767 1.00 96.00 184 SER A C 1
ATOM 1488 O O . SER A 1 184 ? 3.545 -4.195 -10.416 1.00 96.00 184 SER A O 1
ATOM 1490 N N . GLN A 1 185 ? 1.475 -4.989 -10.068 1.00 96.12 185 GLN A N 1
ATOM 1491 C CA . GLN A 1 185 ? 1.470 -5.900 -11.220 1.00 96.12 185 GLN A CA 1
ATOM 1492 C C . GLN A 1 185 ? 1.516 -5.141 -12.553 1.00 96.12 185 GLN A C 1
ATOM 1494 O O . GLN A 1 185 ? 2.298 -5.494 -13.435 1.00 96.12 185 GLN A O 1
ATOM 1499 N N . ASN A 1 186 ? 0.738 -4.065 -12.688 1.00 96.25 186 ASN A N 1
ATOM 1500 C CA . ASN A 1 186 ? 0.746 -3.226 -13.886 1.00 96.25 186 ASN A CA 1
ATOM 1501 C C . ASN A 1 186 ? 2.117 -2.576 -14.126 1.00 96.25 186 ASN A C 1
ATOM 1503 O O . ASN A 1 186 ? 2.584 -2.542 -15.263 1.00 96.25 186 ASN A O 1
ATOM 1507 N N . ILE A 1 187 ? 2.796 -2.117 -13.068 1.00 96.44 187 ILE A N 1
ATOM 1508 C CA . ILE A 1 187 ? 4.159 -1.573 -13.163 1.00 96.44 187 ILE A CA 1
ATOM 1509 C C . ILE A 1 187 ? 5.141 -2.631 -13.677 1.00 96.44 187 ILE A C 1
ATOM 1511 O O . ILE A 1 187 ? 5.949 -2.320 -14.550 1.00 96.44 187 ILE A O 1
ATOM 1515 N N . LEU A 1 188 ? 5.060 -3.874 -13.189 1.00 95.94 188 LEU A N 1
ATOM 1516 C CA . LEU A 1 188 ? 5.906 -4.970 -13.676 1.00 95.94 188 LEU A CA 1
ATOM 1517 C C . LEU A 1 188 ? 5.670 -5.249 -15.167 1.00 95.94 188 LEU A C 1
ATOM 1519 O O . LEU A 1 188 ? 6.622 -5.295 -15.941 1.00 95.94 188 LEU A O 1
ATOM 1523 N N . ILE A 1 189 ? 4.406 -5.334 -15.595 1.00 96.19 189 ILE A N 1
ATOM 1524 C CA . ILE A 1 189 ? 4.051 -5.544 -17.009 1.00 96.19 189 ILE A CA 1
ATOM 1525 C C . ILE A 1 189 ? 4.569 -4.395 -17.887 1.00 96.19 189 ILE A C 1
ATOM 1527 O O . ILE A 1 189 ? 5.088 -4.624 -18.984 1.00 96.19 189 ILE A O 1
ATOM 1531 N N . MET A 1 190 ? 4.445 -3.148 -17.422 1.00 95.31 190 MET A N 1
ATOM 1532 C CA . MET A 1 190 ? 4.971 -1.981 -18.134 1.00 95.31 190 MET A CA 1
ATOM 1533 C C . MET A 1 190 ? 6.498 -2.010 -18.220 1.00 95.31 190 MET A C 1
ATOM 1535 O O . MET A 1 190 ? 7.044 -1.698 -19.277 1.00 95.31 190 MET A O 1
ATOM 1539 N N . HIS A 1 191 ? 7.183 -2.402 -17.147 1.00 95.06 191 HIS A N 1
ATOM 1540 C CA . HIS A 1 191 ? 8.637 -2.531 -17.132 1.00 95.06 191 HIS A CA 1
ATOM 1541 C C . HIS A 1 191 ? 9.120 -3.572 -18.153 1.00 95.06 191 HIS A C 1
ATOM 1543 O O . HIS A 1 191 ? 9.995 -3.272 -18.967 1.00 95.06 191 HIS A O 1
ATOM 1549 N N . ASP A 1 192 ? 8.499 -4.752 -18.183 1.00 95.25 192 ASP A N 1
ATOM 1550 C CA . ASP A 1 192 ? 8.819 -5.798 -19.162 1.00 95.25 192 ASP A CA 1
ATOM 1551 C C . ASP A 1 192 ? 8.553 -5.322 -20.597 1.00 95.25 192 ASP A C 1
ATOM 1553 O O . ASP A 1 192 ? 9.378 -5.515 -21.492 1.00 95.25 192 ASP A O 1
ATOM 1557 N N . SER A 1 193 ? 7.439 -4.613 -20.812 1.00 96.00 193 SER A N 1
ATOM 1558 C CA . SER A 1 193 ? 7.098 -4.030 -22.116 1.00 96.00 193 SER A CA 1
ATOM 1559 C C . SER A 1 193 ? 8.130 -2.996 -22.581 1.00 96.00 193 SER A C 1
ATOM 1561 O O . SER A 1 193 ? 8.493 -2.976 -23.759 1.00 96.00 193 SER A O 1
ATOM 1563 N N . ILE A 1 194 ? 8.630 -2.153 -21.670 1.00 96.50 194 ILE A N 1
ATOM 1564 C CA . ILE A 1 194 ? 9.694 -1.180 -21.958 1.00 96.50 194 ILE A CA 1
ATOM 1565 C C . ILE A 1 194 ? 10.999 -1.899 -22.308 1.00 96.50 194 ILE A C 1
ATOM 1567 O O . ILE A 1 194 ? 11.662 -1.500 -23.264 1.00 96.50 194 ILE A O 1
ATOM 1571 N N . SER A 1 195 ? 11.353 -2.969 -21.589 1.00 95.94 195 SER A N 1
ATOM 1572 C CA . SER A 1 195 ? 12.553 -3.760 -21.888 1.00 95.94 195 SER A CA 1
ATOM 1573 C C . SER A 1 195 ? 12.500 -4.335 -23.304 1.00 95.94 195 SER A C 1
ATOM 1575 O O . SER A 1 195 ? 13.413 -4.107 -24.092 1.00 95.94 195 SER A O 1
ATOM 1577 N N . VAL A 1 196 ? 11.391 -4.988 -23.667 1.00 96.88 196 VAL A N 1
ATOM 1578 C CA . VAL A 1 196 ? 11.196 -5.554 -25.013 1.00 96.88 196 VAL A CA 1
ATOM 1579 C C . VAL A 1 196 ? 11.241 -4.468 -26.093 1.00 96.88 196 VAL A C 1
ATOM 1581 O O . VAL A 1 196 ? 11.809 -4.668 -27.169 1.00 96.88 196 VAL A O 1
ATOM 1584 N N . MET A 1 197 ? 10.651 -3.299 -25.826 1.00 95.56 197 MET A N 1
ATOM 1585 C CA . MET A 1 197 ? 10.676 -2.184 -26.773 1.00 95.56 197 MET A CA 1
ATOM 1586 C C . MET A 1 197 ? 12.093 -1.629 -26.965 1.00 95.56 197 MET A C 1
ATOM 1588 O O . MET A 1 197 ? 12.473 -1.350 -28.102 1.00 95.56 197 MET A O 1
ATOM 1592 N N . ASN A 1 198 ? 12.876 -1.510 -25.891 1.00 96.06 198 ASN A N 1
ATOM 1593 C CA . ASN A 1 198 ? 14.271 -1.078 -25.960 1.00 96.06 198 ASN A CA 1
ATOM 1594 C C . ASN A 1 198 ? 15.124 -2.052 -26.775 1.00 96.06 198 ASN A C 1
ATOM 1596 O O . ASN A 1 198 ? 15.842 -1.606 -27.668 1.00 96.06 198 ASN A O 1
ATOM 1600 N N . ASP A 1 199 ? 14.987 -3.360 -26.550 1.00 95.81 199 ASP A N 1
ATOM 1601 C CA . ASP A 1 199 ? 15.711 -4.375 -27.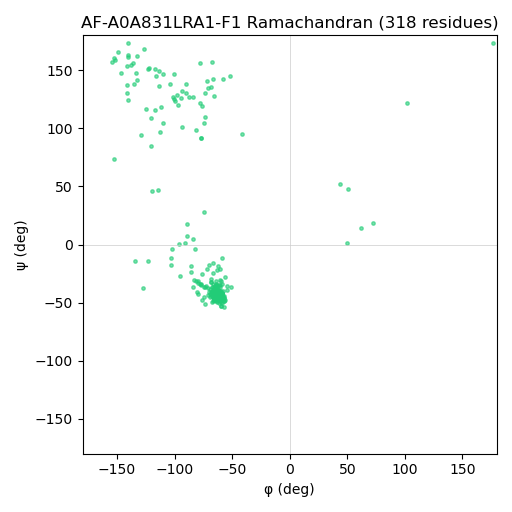325 1.00 95.81 199 ASP A CA 1
ATOM 1602 C C . ASP A 1 199 ? 15.380 -4.266 -28.825 1.00 95.81 199 ASP A C 1
ATOM 1604 O O . ASP A 1 199 ? 16.272 -4.268 -29.674 1.00 95.81 199 ASP A O 1
ATOM 1608 N N . SER A 1 200 ? 14.100 -4.055 -29.165 1.00 96.00 200 SER A N 1
ATOM 1609 C CA . SER A 1 200 ? 13.680 -3.840 -30.557 1.00 96.00 200 SER A CA 1
ATOM 1610 C C . SER A 1 200 ? 14.246 -2.552 -31.167 1.00 96.00 200 SER A C 1
ATOM 1612 O O . SER A 1 200 ? 14.544 -2.516 -32.364 1.00 96.00 200 SER A O 1
ATOM 1614 N N . ILE A 1 201 ? 14.376 -1.480 -30.379 1.00 96.62 201 ILE A N 1
ATOM 1615 C CA . ILE A 1 201 ? 14.988 -0.224 -30.831 1.00 96.62 201 ILE A CA 1
ATOM 1616 C C . ILE A 1 201 ? 16.471 -0.437 -31.124 1.00 96.62 201 ILE A C 1
ATOM 1618 O O . ILE A 1 201 ? 16.937 0.024 -32.168 1.00 96.62 201 ILE A O 1
ATOM 1622 N N . VAL A 1 202 ? 17.196 -1.143 -30.252 1.00 96.75 202 VAL A N 1
ATOM 1623 C CA . VAL A 1 202 ? 18.619 -1.454 -30.452 1.00 96.75 202 VAL A CA 1
ATOM 1624 C C . VAL A 1 202 ? 18.806 -2.249 -31.743 1.00 96.75 202 VAL A C 1
ATOM 1626 O O . VAL A 1 202 ? 19.520 -1.788 -32.631 1.00 96.75 202 VAL A O 1
ATOM 1629 N N . GLU A 1 203 ? 18.071 -3.352 -31.918 1.00 96.44 203 GLU A N 1
ATOM 1630 C CA . GLU A 1 203 ? 18.153 -4.195 -33.122 1.00 96.44 203 GLU A CA 1
ATOM 1631 C C . GLU A 1 203 ? 17.871 -3.395 -34.406 1.00 96.44 203 GLU A C 1
ATOM 1633 O O . GLU A 1 203 ? 18.598 -3.477 -35.401 1.00 96.44 203 GLU A O 1
ATOM 1638 N N . LYS A 1 204 ? 16.811 -2.576 -34.401 1.00 95.44 204 LYS A N 1
ATOM 1639 C CA . LYS A 1 204 ? 16.461 -1.745 -35.561 1.00 95.44 204 LYS A CA 1
ATOM 1640 C C . LYS A 1 204 ? 17.510 -0.680 -35.843 1.00 95.44 204 LYS A C 1
ATOM 1642 O O . LYS A 1 204 ? 17.763 -0.398 -37.011 1.00 95.44 204 LYS A O 1
ATOM 1647 N N . THR A 1 205 ? 18.099 -0.091 -34.808 1.00 96.31 205 THR A N 1
ATOM 1648 C CA . THR A 1 205 ? 19.134 0.937 -34.954 1.00 96.31 205 THR A CA 1
ATOM 1649 C C . THR A 1 205 ? 20.398 0.342 -35.564 1.00 96.31 205 THR A C 1
ATOM 1651 O O . THR A 1 205 ? 20.916 0.896 -36.531 1.00 96.31 205 THR A O 1
ATOM 1654 N N . GLU A 1 206 ? 20.838 -0.824 -35.087 1.00 96.38 206 GLU A N 1
ATOM 1655 C CA . GLU A 1 206 ? 21.972 -1.554 -35.667 1.00 96.38 206 GLU A CA 1
ATOM 1656 C C . GLU A 1 206 ? 21.722 -1.901 -37.137 1.00 96.38 206 GLU A C 1
ATOM 1658 O O . GLU A 1 206 ? 22.572 -1.670 -37.998 1.00 96.38 206 GLU A O 1
ATOM 1663 N N . LYS A 1 207 ? 20.520 -2.394 -37.459 1.00 95.81 207 LYS A N 1
ATOM 1664 C CA . LYS A 1 207 ? 20.147 -2.705 -38.841 1.00 95.81 207 LYS A CA 1
ATOM 1665 C C . LYS A 1 207 ? 20.120 -1.463 -39.730 1.00 95.81 207 LYS A C 1
ATOM 1667 O O . LYS A 1 207 ? 20.577 -1.524 -40.869 1.00 95.81 207 LYS A O 1
ATOM 1672 N N . LEU A 1 208 ? 19.590 -0.345 -39.233 1.00 96.00 208 LEU A N 1
ATOM 1673 C CA . LEU A 1 208 ? 19.591 0.922 -39.963 1.00 96.00 208 LEU A CA 1
ATOM 1674 C C . LEU A 1 208 ? 21.014 1.407 -40.227 1.00 96.00 208 LEU A C 1
ATOM 1676 O O . LEU A 1 208 ? 21.293 1.820 -41.347 1.00 96.00 208 LEU A O 1
ATOM 1680 N N . GLN A 1 209 ? 21.913 1.295 -39.248 1.00 95.00 209 GLN A N 1
ATOM 1681 C CA . GLN A 1 209 ? 23.319 1.640 -39.431 1.00 95.00 209 GLN A CA 1
ATOM 1682 C C . GLN A 1 209 ? 23.981 0.756 -40.498 1.00 95.00 209 GLN A C 1
ATOM 1684 O O . GLN A 1 209 ? 24.613 1.274 -41.412 1.00 95.00 209 GLN A O 1
ATOM 1689 N N . GLN A 1 210 ? 23.781 -0.564 -40.447 1.00 94.56 210 GLN A N 1
ATOM 1690 C CA . GLN A 1 210 ? 24.323 -1.478 -41.461 1.00 94.56 210 GLN A CA 1
ATOM 1691 C C . GLN A 1 210 ? 23.793 -1.169 -42.867 1.00 94.56 210 GLN A C 1
ATOM 1693 O O . GLN A 1 210 ? 24.542 -1.213 -43.841 1.00 94.56 210 GLN A O 1
ATOM 1698 N N . MET A 1 211 ? 22.498 -0.865 -42.989 1.00 93.88 211 MET A N 1
ATOM 1699 C CA . MET A 1 211 ? 21.897 -0.479 -44.267 1.00 93.88 211 MET A CA 1
ATOM 1700 C C . MET A 1 211 ? 22.440 0.865 -44.761 1.00 93.88 211 MET A C 1
ATOM 1702 O O . MET A 1 211 ? 22.710 1.002 -45.951 1.00 93.88 211 MET A O 1
ATOM 1706 N N . ASP A 1 212 ? 22.630 1.835 -43.867 1.00 93.38 212 ASP A N 1
ATOM 1707 C CA . ASP A 1 212 ? 23.221 3.134 -44.189 1.00 93.38 212 ASP A CA 1
ATOM 1708 C C . ASP A 1 212 ? 24.665 2.989 -44.691 1.00 93.38 212 ASP A C 1
ATOM 1710 O O . ASP A 1 212 ? 25.007 3.539 -45.738 1.00 93.38 212 ASP A O 1
ATOM 1714 N N . GLU A 1 213 ? 25.487 2.184 -44.015 1.00 91.94 213 GLU A N 1
ATOM 1715 C CA . GLU A 1 213 ? 26.859 1.877 -44.437 1.00 91.94 213 GLU A CA 1
ATOM 1716 C C . GLU A 1 213 ? 26.888 1.199 -45.815 1.00 91.94 213 GLU A C 1
ATOM 1718 O O . GLU A 1 213 ? 27.681 1.573 -46.677 1.00 91.94 213 GLU A O 1
ATOM 1723 N N . GLN A 1 214 ? 25.993 0.237 -46.070 1.00 90.44 214 GLN A N 1
ATOM 1724 C CA . GLN A 1 214 ? 25.897 -0.433 -47.372 1.00 90.44 214 GLN A CA 1
ATOM 1725 C C . GLN A 1 214 ? 25.453 0.509 -48.497 1.00 90.44 214 GLN A C 1
ATOM 1727 O O . GLN A 1 214 ? 25.983 0.425 -49.603 1.00 90.44 214 GLN A O 1
ATOM 1732 N N . LEU A 1 215 ? 24.498 1.408 -48.236 1.00 90.94 215 LEU A N 1
ATOM 1733 C CA . LEU A 1 215 ? 23.999 2.367 -49.230 1.00 90.94 215 LEU A CA 1
ATOM 1734 C C . LEU A 1 215 ? 25.076 3.360 -49.681 1.00 90.94 215 LEU A C 1
ATOM 1736 O O . LEU A 1 215 ? 25.089 3.771 -50.846 1.00 90.94 215 LEU A O 1
ATOM 1740 N N . HIS A 1 216 ? 25.971 3.733 -48.768 1.00 91.69 216 HIS A N 1
ATOM 1741 C CA . HIS A 1 216 ? 27.035 4.703 -49.020 1.00 91.69 216 HIS A CA 1
ATOM 1742 C C . HIS A 1 216 ? 28.374 4.063 -49.399 1.00 91.69 216 HIS A C 1
ATOM 1744 O O . HIS A 1 216 ? 29.336 4.780 -49.674 1.00 91.69 216 HIS A O 1
ATOM 1750 N N . LYS A 1 217 ? 28.446 2.733 -49.472 1.00 93.31 217 LYS A N 1
ATOM 1751 C CA . LYS A 1 217 ? 29.638 2.018 -49.918 1.00 93.31 217 LYS A CA 1
ATOM 1752 C C . LYS A 1 217 ? 29.813 2.139 -51.434 1.00 93.31 217 LYS A C 1
ATOM 1754 O O . LYS A 1 217 ? 28.892 1.877 -52.211 1.00 93.31 217 LYS A O 1
ATOM 1759 N N . ALA A 1 218 ? 31.014 2.508 -51.857 1.00 92.81 218 ALA A N 1
ATOM 1760 C CA . ALA A 1 218 ? 31.444 2.451 -53.246 1.00 92.81 218 ALA A CA 1
ATOM 1761 C C . ALA A 1 218 ? 32.895 1.976 -53.342 1.00 92.81 218 ALA A C 1
ATOM 1763 O O . ALA A 1 218 ? 33.582 1.779 -52.341 1.00 92.81 218 ALA A O 1
ATOM 1764 N N . TYR A 1 219 ? 33.350 1.762 -54.565 1.00 92.69 219 TYR A N 1
ATOM 1765 C CA . TYR A 1 219 ? 34.602 1.097 -54.869 1.00 92.69 219 TYR A CA 1
ATOM 1766 C C . TYR A 1 219 ? 35.331 1.871 -55.953 1.00 92.69 219 TYR A C 1
ATOM 1768 O O . TYR A 1 219 ? 34.727 2.292 -56.939 1.00 92.69 219 TYR A O 1
ATOM 1776 N N . TRP A 1 220 ? 36.640 2.031 -55.814 1.00 93.12 220 TRP A N 1
ATOM 1777 C CA . TRP A 1 220 ? 37.447 2.685 -56.837 1.00 93.12 220 TRP A CA 1
ATOM 1778 C C . TRP A 1 220 ? 38.772 1.971 -57.071 1.00 93.12 220 TRP A C 1
ATOM 1780 O O . TRP A 1 220 ? 39.293 1.275 -56.200 1.00 93.12 220 TRP A O 1
ATOM 1790 N N . THR A 1 221 ? 39.320 2.125 -58.270 1.00 93.88 221 THR A N 1
ATOM 1791 C CA . THR A 1 221 ? 40.654 1.637 -58.616 1.00 93.88 221 THR A CA 1
ATOM 1792 C C . THR A 1 221 ? 41.239 2.460 -59.755 1.00 93.88 221 THR A C 1
ATOM 1794 O O . THR A 1 221 ? 40.514 3.071 -60.547 1.00 93.88 221 THR A O 1
ATOM 1797 N N . PHE A 1 222 ? 42.561 2.467 -59.855 1.00 92.94 222 PHE A N 1
ATOM 1798 C CA . PHE A 1 222 ? 43.268 3.087 -60.960 1.00 92.94 222 PHE A CA 1
ATOM 1799 C C . PHE A 1 222 ? 44.472 2.247 -61.361 1.00 92.94 222 PHE A C 1
ATOM 1801 O O . PHE A 1 222 ? 45.032 1.505 -60.557 1.00 92.94 222 PHE A O 1
ATOM 1808 N N . GLY A 1 223 ? 44.876 2.362 -62.618 1.00 91.06 223 GLY A N 1
ATOM 1809 C CA . GLY A 1 223 ? 46.044 1.651 -63.114 1.00 91.06 223 GLY A CA 1
ATOM 1810 C C . GLY A 1 223 ? 46.252 1.870 -64.597 1.00 91.06 223 GLY A C 1
ATOM 1811 O O . GLY A 1 223 ? 45.433 2.480 -65.290 1.00 91.06 223 GLY A O 1
ATOM 1812 N N . THR A 1 224 ? 47.362 1.366 -65.114 1.00 91.88 224 THR A N 1
ATOM 1813 C CA . THR A 1 224 ? 47.570 1.352 -66.560 1.00 91.88 224 THR A CA 1
ATOM 1814 C C . THR A 1 224 ? 46.588 0.387 -67.222 1.00 91.88 224 THR A C 1
ATOM 1816 O O . THR A 1 224 ? 46.121 -0.581 -66.619 1.00 91.88 224 THR A O 1
ATOM 1819 N N . PHE A 1 225 ? 46.316 0.581 -68.515 1.00 88.81 225 PHE A N 1
ATOM 1820 C CA . PHE A 1 225 ? 45.460 -0.336 -69.279 1.00 88.81 225 PHE A CA 1
ATOM 1821 C C . PHE A 1 225 ? 45.887 -1.808 -69.145 1.00 88.81 225 PHE A C 1
ATOM 1823 O O . PHE A 1 225 ? 45.048 -2.707 -69.133 1.00 88.81 225 PHE A O 1
ATOM 1830 N N . LYS A 1 226 ? 47.200 -2.064 -69.070 1.00 88.12 226 LYS A N 1
ATOM 1831 C CA . LYS A 1 226 ? 47.744 -3.415 -68.925 1.00 88.12 226 LYS A CA 1
ATOM 1832 C C . LYS A 1 226 ? 47.382 -4.004 -67.560 1.00 88.12 226 LYS A C 1
ATOM 1834 O O . LYS A 1 226 ? 46.844 -5.104 -67.527 1.00 88.12 226 LYS A O 1
ATOM 1839 N N . GLU A 1 227 ? 47.608 -3.260 -66.481 1.00 89.62 227 GLU A N 1
ATOM 1840 C CA . GLU A 1 227 ? 47.314 -3.696 -65.110 1.00 89.62 227 GLU A CA 1
ATOM 1841 C C . GLU A 1 227 ? 45.817 -3.907 -64.893 1.00 89.62 227 GLU A C 1
ATOM 1843 O O . GLU A 1 227 ? 45.413 -4.968 -64.426 1.00 89.62 227 GLU A O 1
ATOM 1848 N N . LEU A 1 228 ? 44.981 -2.949 -65.305 1.00 89.00 228 LEU A N 1
ATOM 1849 C CA . LEU A 1 228 ? 43.527 -3.062 -65.175 1.00 89.00 228 LEU A CA 1
ATOM 1850 C C . LEU A 1 228 ? 42.979 -4.256 -65.972 1.00 89.00 228 LEU A C 1
ATOM 1852 O O . LEU A 1 228 ? 42.035 -4.916 -65.540 1.00 89.00 228 LEU A O 1
ATOM 1856 N N . LYS A 1 229 ? 43.569 -4.568 -67.132 1.00 88.06 229 LYS A N 1
ATOM 1857 C CA . LYS A 1 229 ? 43.166 -5.721 -67.945 1.00 88.06 229 LYS A CA 1
ATOM 1858 C C . LYS A 1 229 ? 43.641 -7.047 -67.349 1.00 88.06 229 LYS A C 1
ATOM 1860 O O . LYS A 1 229 ? 42.869 -8.001 -67.314 1.00 88.06 229 LYS A O 1
ATOM 1865 N N . GLU A 1 230 ? 44.898 -7.128 -66.917 1.00 88.75 230 GLU A N 1
ATOM 1866 C CA . GLU A 1 230 ? 45.480 -8.335 -66.308 1.00 88.75 230 GLU A CA 1
ATOM 1867 C C . GLU A 1 230 ? 44.785 -8.694 -64.991 1.00 88.75 230 GLU A C 1
ATOM 1869 O O . GLU A 1 230 ? 44.560 -9.871 -64.725 1.00 88.75 230 GLU A O 1
ATOM 1874 N N . ASN A 1 231 ? 44.354 -7.687 -64.226 1.00 88.44 231 ASN A N 1
ATOM 1875 C CA . ASN A 1 231 ? 43.582 -7.870 -62.997 1.00 88.44 231 ASN A CA 1
ATOM 1876 C C . ASN A 1 231 ? 42.072 -8.034 -63.233 1.00 88.44 231 ASN A C 1
ATOM 1878 O O . ASN A 1 231 ? 41.315 -8.134 -62.272 1.00 88.44 231 ASN A O 1
ATOM 1882 N N . GLY A 1 232 ? 41.621 -8.086 -64.491 1.00 85.19 232 GLY A N 1
ATOM 1883 C CA . GLY A 1 232 ? 40.228 -8.372 -64.837 1.00 85.19 232 GLY A CA 1
ATOM 1884 C C . GLY A 1 232 ? 39.238 -7.241 -64.543 1.00 85.19 232 GLY A C 1
ATOM 1885 O O . GLY A 1 232 ? 38.042 -7.506 -64.489 1.00 85.19 232 GLY A O 1
ATOM 1886 N N . VAL A 1 233 ? 39.703 -6.001 -64.378 1.00 86.31 233 VAL A N 1
ATOM 1887 C CA . VAL A 1 233 ? 38.866 -4.809 -64.143 1.00 86.31 233 VAL A CA 1
ATOM 1888 C C . VAL A 1 233 ? 38.259 -4.292 -65.445 1.00 86.31 233 VAL A C 1
ATOM 1890 O O . VAL A 1 233 ? 37.079 -3.952 -65.503 1.00 86.31 233 VAL A O 1
ATOM 1893 N N . ILE A 1 234 ? 39.053 -4.263 -66.517 1.00 84.75 234 ILE A N 1
ATOM 1894 C CA . ILE A 1 234 ? 38.610 -3.799 -67.836 1.00 84.75 234 ILE A CA 1
ATOM 1895 C C . ILE A 1 234 ? 38.808 -4.876 -68.893 1.00 84.75 234 ILE A C 1
ATOM 1897 O O . ILE A 1 234 ? 39.737 -5.684 -68.845 1.00 84.75 234 ILE A O 1
ATOM 1901 N N . THR A 1 235 ? 37.957 -4.846 -69.908 1.00 81.75 235 THR A N 1
ATOM 1902 C CA . THR A 1 235 ? 38.103 -5.662 -71.108 1.00 81.75 235 THR A CA 1
ATOM 1903 C C . THR A 1 235 ? 38.055 -4.781 -72.350 1.00 81.75 235 THR A C 1
ATOM 1905 O O . THR A 1 235 ? 37.774 -3.583 -72.307 1.00 81.75 235 THR A O 1
ATOM 1908 N N . ARG A 1 236 ? 38.413 -5.373 -73.486 1.00 77.06 236 ARG A N 1
ATOM 1909 C CA . ARG A 1 236 ? 38.276 -4.734 -74.791 1.00 77.06 236 ARG A CA 1
ATOM 1910 C C . ARG A 1 236 ? 37.208 -5.515 -75.549 1.00 77.06 236 ARG A C 1
ATOM 1912 O O . ARG A 1 236 ? 37.529 -6.561 -76.110 1.00 77.06 236 ARG A O 1
ATOM 1919 N N . GLU A 1 237 ? 35.968 -5.035 -75.530 1.00 63.72 237 GLU A N 1
ATOM 1920 C CA . GLU A 1 237 ? 34.877 -5.582 -76.346 1.00 63.72 237 GLU A CA 1
ATOM 1921 C C . GLU A 1 237 ? 34.767 -4.785 -77.673 1.00 63.72 237 GLU A C 1
ATOM 1923 O O . GLU A 1 237 ? 34.801 -3.556 -77.683 1.00 63.72 237 GLU A O 1
ATOM 1928 N N . GLY A 1 238 ? 34.676 -5.492 -78.813 1.00 52.38 238 GLY A N 1
ATOM 1929 C CA . GLY A 1 238 ? 34.556 -4.929 -80.177 1.00 52.38 238 GLY A CA 1
ATOM 1930 C C . GLY A 1 238 ? 35.865 -4.944 -81.003 1.00 52.38 238 GLY A C 1
ATOM 1931 O O . GLY A 1 238 ? 36.873 -4.381 -80.581 1.00 52.38 238 GLY A O 1
ATOM 1932 N N . GLY A 1 239 ? 35.961 -5.571 -82.189 1.00 43.19 239 GLY A N 1
ATOM 1933 C CA . GLY A 1 239 ? 34.941 -6.205 -83.035 1.00 43.19 239 GLY A CA 1
ATOM 1934 C C . GLY A 1 239 ? 35.462 -7.396 -83.859 1.00 43.19 239 GLY A C 1
ATOM 1935 O O . GLY A 1 239 ? 36.665 -7.603 -84.001 1.00 43.19 239 GLY A O 1
ATOM 1936 N N . ILE A 1 240 ? 34.526 -8.184 -84.401 1.00 45.50 240 ILE A N 1
ATOM 1937 C CA . ILE A 1 240 ? 34.790 -9.454 -85.107 1.00 45.50 240 ILE A CA 1
ATOM 1938 C C . ILE A 1 240 ? 35.480 -9.223 -86.471 1.00 45.50 240 ILE A C 1
ATOM 1940 O O . ILE A 1 240 ? 36.102 -10.131 -87.004 1.00 45.50 240 ILE A O 1
ATOM 1944 N N . LEU A 1 241 ? 35.446 -8.007 -87.030 1.00 49.84 241 LEU A N 1
ATOM 1945 C CA . LEU A 1 241 ? 36.004 -7.689 -88.352 1.00 49.84 241 LEU A CA 1
ATOM 1946 C C . LEU A 1 241 ? 36.432 -6.210 -88.437 1.00 49.84 241 LEU A C 1
ATOM 1948 O O . LEU A 1 241 ? 35.729 -5.418 -89.044 1.00 49.84 241 LEU A O 1
ATOM 1952 N N . GLY A 1 242 ? 37.540 -5.813 -87.799 1.00 47.75 242 GLY A N 1
ATOM 1953 C CA . GLY A 1 242 ? 38.423 -4.687 -88.189 1.00 47.75 242 GLY A CA 1
ATOM 1954 C C . GLY A 1 242 ? 37.897 -3.266 -88.510 1.00 47.75 242 GLY A C 1
ATOM 1955 O O . GLY A 1 242 ? 38.732 -2.433 -88.844 1.00 47.75 242 GLY A O 1
ATOM 1956 N N . ILE A 1 243 ? 36.596 -2.955 -88.438 1.00 44.50 243 ILE A N 1
ATOM 1957 C CA . ILE A 1 243 ? 36.020 -1.726 -89.036 1.00 44.50 243 ILE A CA 1
ATOM 1958 C C . ILE A 1 243 ? 35.274 -0.835 -88.014 1.00 44.50 243 ILE A C 1
ATOM 1960 O O . ILE A 1 243 ? 35.066 0.344 -88.281 1.00 44.50 243 ILE A O 1
ATOM 1964 N N . LEU A 1 244 ? 34.945 -1.323 -86.810 1.00 47.19 244 LEU A N 1
ATOM 1965 C CA . LEU A 1 244 ? 34.360 -0.507 -85.728 1.00 47.19 244 LEU A CA 1
ATOM 1966 C C . LEU A 1 244 ? 35.326 -0.392 -84.538 1.00 47.19 244 LEU A C 1
ATOM 1968 O O . LEU A 1 244 ? 35.979 -1.367 -84.164 1.00 47.19 244 LEU A O 1
ATOM 1972 N N . GLY A 1 245 ? 35.435 0.824 -83.994 1.00 48.69 245 GLY A N 1
ATOM 1973 C CA . GLY A 1 245 ? 36.406 1.230 -82.976 1.00 48.69 245 GLY A CA 1
ATOM 1974 C C . GLY A 1 245 ? 36.461 0.319 -81.746 1.00 48.69 245 GLY A C 1
ATOM 1975 O O . GLY A 1 245 ? 35.460 -0.238 -81.305 1.00 48.69 245 GLY A O 1
ATOM 1976 N N . LYS A 1 246 ? 37.671 0.163 -81.200 1.00 55.81 246 LYS A N 1
ATOM 1977 C CA . LYS A 1 246 ? 37.937 -0.601 -79.976 1.00 55.81 246 LYS A CA 1
ATOM 1978 C C . LYS A 1 246 ? 37.458 0.222 -78.779 1.00 55.81 246 LYS A C 1
ATOM 1980 O O . LYS A 1 246 ? 38.173 1.142 -78.387 1.00 55.81 246 LYS A O 1
ATOM 1985 N N . ASN A 1 247 ? 36.326 -0.128 -78.180 1.00 61.72 247 ASN A N 1
ATOM 1986 C CA . ASN A 1 247 ? 35.889 0.506 -76.938 1.00 61.72 247 ASN A CA 1
ATOM 1987 C C . ASN A 1 247 ? 36.442 -0.278 -75.739 1.00 61.72 247 ASN A C 1
ATOM 1989 O O . ASN A 1 247 ? 36.526 -1.509 -75.756 1.00 61.72 247 ASN A O 1
ATOM 1993 N N . LYS A 1 248 ? 36.921 0.446 -74.726 1.00 72.06 248 LYS A N 1
ATOM 1994 C CA . LYS A 1 248 ? 37.322 -0.129 -73.439 1.00 72.06 248 LYS A CA 1
ATOM 1995 C C . LYS A 1 248 ? 36.085 -0.116 -72.555 1.00 72.06 248 LYS A C 1
ATOM 1997 O O . LYS A 1 248 ? 35.425 0.913 -72.477 1.00 72.06 248 LYS A O 1
ATOM 2002 N N . THR A 1 249 ? 35.769 -1.235 -71.929 1.00 77.56 249 THR A N 1
ATOM 2003 C CA . THR A 1 249 ? 34.589 -1.356 -71.070 1.00 77.56 249 THR A CA 1
ATOM 2004 C C . THR A 1 249 ? 34.953 -2.108 -69.800 1.00 77.56 249 THR A C 1
ATOM 2006 O O . THR A 1 249 ? 35.930 -2.866 -69.764 1.00 77.56 249 THR A O 1
ATOM 2009 N N . LEU A 1 250 ? 34.172 -1.890 -68.743 1.00 79.75 250 LEU A N 1
ATOM 2010 C CA . LEU A 1 250 ? 34.265 -2.668 -67.510 1.00 79.75 250 LEU A CA 1
ATOM 2011 C C . LEU A 1 250 ? 34.054 -4.155 -67.810 1.00 79.75 250 LEU A C 1
ATOM 2013 O O . LEU A 1 250 ? 33.253 -4.530 -68.669 1.00 79.75 250 LEU A O 1
ATOM 2017 N N . ASN A 1 251 ? 34.792 -5.016 -67.115 1.00 78.62 251 ASN A N 1
ATOM 2018 C CA . ASN A 1 251 ? 34.548 -6.449 -67.196 1.00 78.62 251 ASN A CA 1
ATOM 2019 C C . ASN A 1 251 ? 33.178 -6.787 -66.583 1.00 78.62 251 ASN A C 1
ATOM 2021 O O . ASN A 1 251 ? 32.806 -6.231 -65.556 1.00 78.62 251 ASN A O 1
ATOM 2025 N N . LYS A 1 252 ? 32.444 -7.736 -67.174 1.00 74.62 252 LYS A N 1
ATOM 2026 C CA . LYS A 1 252 ? 31.155 -8.217 -66.636 1.00 74.62 252 LYS A CA 1
ATOM 2027 C C . LYS A 1 252 ? 31.316 -8.966 -65.313 1.00 74.62 252 LYS A C 1
ATOM 2029 O O . LYS A 1 252 ? 30.366 -9.048 -64.546 1.00 74.62 252 LYS A O 1
ATOM 2034 N N . ASN A 1 253 ? 32.502 -9.521 -65.072 1.00 78.06 253 ASN A N 1
ATOM 2035 C CA . ASN A 1 253 ? 32.872 -10.152 -63.812 1.00 78.06 253 ASN A CA 1
ATOM 2036 C C . ASN A 1 253 ? 34.096 -9.423 -63.244 1.00 78.06 253 ASN A C 1
ATOM 2038 O O . ASN A 1 253 ? 35.235 -9.782 -63.556 1.00 78.06 253 ASN A O 1
ATOM 2042 N N . LEU A 1 254 ? 33.848 -8.331 -62.518 1.00 80.25 254 LEU A N 1
ATOM 2043 C CA . LEU A 1 254 ? 34.893 -7.501 -61.924 1.00 80.25 254 LEU A CA 1
ATOM 2044 C C . LEU A 1 254 ? 35.608 -8.270 -60.810 1.00 80.25 254 LEU A C 1
ATOM 2046 O O . LEU A 1 254 ? 34.980 -8.898 -59.963 1.00 80.25 254 LEU A O 1
ATOM 2050 N N . ASN A 1 255 ? 36.936 -8.187 -60.786 1.00 84.94 255 ASN A N 1
ATOM 2051 C CA . ASN A 1 255 ? 37.711 -8.653 -59.644 1.00 84.94 255 ASN A CA 1
ATOM 2052 C C . ASN A 1 255 ? 37.620 -7.620 -58.513 1.00 84.94 255 ASN A C 1
ATOM 2054 O O . ASN A 1 255 ? 38.425 -6.691 -58.455 1.00 84.94 255 ASN A O 1
ATOM 2058 N N . GLU A 1 256 ? 36.641 -7.786 -57.626 1.00 82.44 256 GLU A N 1
ATOM 2059 C CA . GLU A 1 256 ? 36.380 -6.871 -56.505 1.00 82.44 256 GLU A CA 1
ATOM 2060 C C . GLU A 1 256 ? 37.608 -6.668 -5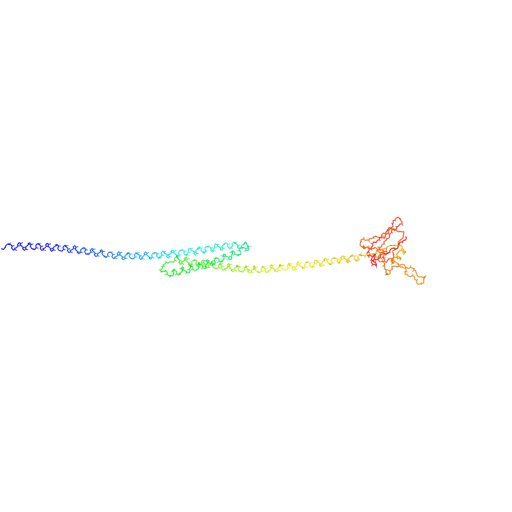5.596 1.00 82.44 256 GLU A C 1
ATOM 2062 O O . GLU A 1 256 ? 37.798 -5.582 -55.061 1.00 82.44 256 GLU A O 1
ATOM 2067 N N . ASN A 1 257 ? 38.519 -7.648 -55.509 1.00 87.88 257 ASN A N 1
ATOM 2068 C CA . ASN A 1 257 ? 39.746 -7.541 -54.704 1.00 87.88 257 ASN A CA 1
ATOM 2069 C C . ASN A 1 257 ? 40.745 -6.491 -55.217 1.00 87.88 257 ASN A C 1
ATOM 2071 O O . ASN A 1 257 ? 41.686 -6.146 -54.507 1.00 87.88 257 ASN A O 1
ATOM 2075 N N . TYR A 1 258 ? 40.594 -6.028 -56.461 1.00 90.06 258 TYR A N 1
ATOM 2076 C CA . TYR A 1 258 ? 41.442 -4.980 -57.033 1.00 90.06 258 TYR A CA 1
ATOM 2077 C C . TYR A 1 258 ? 40.872 -3.568 -56.812 1.00 90.06 258 TYR A C 1
ATOM 2079 O O . TYR A 1 258 ? 41.452 -2.576 -57.260 1.00 90.06 258 TYR A O 1
ATOM 2087 N N . PHE A 1 259 ? 39.730 -3.467 -56.132 1.00 92.62 259 PHE A N 1
ATOM 2088 C CA . PHE A 1 259 ? 39.119 -2.202 -55.769 1.00 92.62 259 PHE A CA 1
ATOM 2089 C C . PHE A 1 259 ? 39.406 -1.842 -54.316 1.00 92.62 259 PHE A C 1
ATOM 2091 O O . PHE A 1 259 ? 39.476 -2.693 -53.434 1.00 92.62 259 PHE A O 1
ATOM 2098 N N . THR A 1 260 ? 39.537 -0.544 -54.075 1.00 92.00 260 THR A N 1
ATOM 2099 C CA . THR A 1 260 ? 39.559 0.034 -52.737 1.00 92.00 260 THR A CA 1
ATOM 2100 C C . THR A 1 260 ? 38.149 0.486 -52.384 1.00 92.00 260 THR A C 1
ATOM 2102 O O . THR A 1 260 ? 37.521 1.230 -53.138 1.00 92.00 260 THR A O 1
ATOM 2105 N N . GLU A 1 261 ? 37.649 0.015 -51.247 1.00 92.12 261 GLU A N 1
ATOM 2106 C CA . GLU A 1 261 ? 36.362 0.433 -50.696 1.00 92.12 261 GLU A CA 1
ATOM 2107 C C . GLU A 1 261 ? 36.445 1.865 -50.148 1.00 92.12 261 GLU A C 1
ATOM 2109 O O . GLU A 1 261 ? 37.442 2.246 -49.530 1.00 92.12 261 GLU A O 1
ATOM 2114 N N . LEU A 1 262 ? 35.393 2.654 -50.362 1.00 92.38 262 LEU A N 1
ATOM 2115 C CA . LEU A 1 262 ? 35.224 3.986 -49.787 1.00 92.38 262 LEU A CA 1
ATOM 2116 C C . LEU A 1 262 ? 33.770 4.240 -49.363 1.00 92.38 262 LEU A C 1
ATOM 2118 O O . LEU A 1 262 ? 32.842 3.587 -49.843 1.00 92.38 262 LEU A O 1
ATOM 2122 N N . ASP A 1 263 ? 33.584 5.233 -48.490 1.00 92.00 263 ASP A N 1
ATOM 2123 C CA . ASP A 1 263 ? 32.277 5.831 -48.192 1.00 92.00 263 ASP A CA 1
ATOM 2124 C C . ASP A 1 263 ? 32.118 7.103 -49.033 1.00 92.00 263 ASP A C 1
ATOM 2126 O O . ASP A 1 263 ? 32.912 8.048 -48.917 1.00 92.00 263 ASP A O 1
ATOM 2130 N N . ILE A 1 264 ? 31.082 7.130 -49.874 1.00 91.62 264 ILE A N 1
ATOM 2131 C CA . ILE A 1 264 ? 30.824 8.214 -50.832 1.00 91.62 264 ILE A CA 1
ATOM 2132 C C . ILE A 1 264 ? 30.578 9.576 -50.174 1.00 91.62 264 ILE A C 1
ATOM 2134 O O . ILE A 1 264 ? 30.694 10.599 -50.840 1.00 91.62 264 ILE A O 1
ATOM 2138 N N . ARG A 1 265 ? 30.239 9.614 -48.880 1.00 88.94 265 ARG A N 1
ATOM 2139 C CA . ARG A 1 265 ? 30.025 10.861 -48.127 1.00 88.94 265 ARG A CA 1
ATOM 2140 C C . ARG A 1 265 ? 31.337 11.495 -47.682 1.00 88.94 265 ARG A C 1
ATOM 2142 O O . ARG A 1 265 ? 31.431 12.714 -47.571 1.00 88.94 265 ARG A O 1
ATOM 2149 N N . ASN A 1 266 ? 32.337 10.656 -47.417 1.00 86.38 266 ASN A N 1
ATOM 2150 C CA . ASN A 1 266 ? 33.589 11.059 -46.781 1.00 86.38 266 ASN A CA 1
ATOM 2151 C C . ASN A 1 266 ? 34.748 11.175 -47.779 1.00 86.38 266 ASN A C 1
ATOM 2153 O O . ASN A 1 266 ? 35.761 11.794 -47.463 1.00 86.38 266 ASN A O 1
ATOM 2157 N N . THR A 1 267 ? 34.630 10.578 -48.969 1.00 83.19 267 THR A N 1
ATOM 2158 C CA . THR A 1 267 ? 35.684 10.600 -49.994 1.00 83.19 267 THR A CA 1
ATOM 2159 C C . THR A 1 267 ? 35.274 11.457 -51.184 1.00 83.19 267 THR A C 1
ATOM 2161 O O . THR A 1 267 ? 34.467 11.043 -52.011 1.00 83.19 267 THR A O 1
ATOM 2164 N N . GLN A 1 268 ? 35.862 12.651 -51.264 1.00 87.19 268 GLN A N 1
ATOM 2165 C CA . GLN A 1 268 ? 35.664 13.598 -52.369 1.00 87.19 268 GLN A CA 1
ATOM 2166 C C . GLN A 1 268 ? 36.842 13.622 -53.343 1.00 87.19 268 GLN A C 1
ATOM 2168 O O . GLN A 1 268 ? 36.733 14.194 -54.418 1.00 87.19 268 GLN A O 1
ATOM 2173 N N . THR A 1 269 ? 37.977 13.013 -52.996 1.00 91.81 269 THR A N 1
ATOM 2174 C CA . THR A 1 269 ? 39.170 13.041 -53.842 1.00 91.81 269 THR A CA 1
ATOM 2175 C C . THR A 1 269 ? 39.783 11.660 -53.994 1.00 91.81 269 THR A C 1
ATOM 2177 O O . THR A 1 269 ? 39.829 10.861 -53.058 1.00 91.81 269 THR A O 1
ATOM 2180 N N . ILE A 1 270 ? 40.267 11.385 -55.202 1.00 91.88 270 ILE A N 1
ATOM 2181 C CA . ILE A 1 270 ? 40.964 10.157 -55.567 1.00 91.88 270 ILE A CA 1
ATOM 2182 C C . ILE A 1 270 ? 42.372 10.540 -56.050 1.00 91.88 270 ILE A C 1
ATOM 2184 O O . ILE A 1 270 ? 42.494 11.129 -57.126 1.00 91.88 270 ILE A O 1
ATOM 2188 N N . PRO A 1 271 ? 43.445 10.253 -55.291 1.00 91.44 271 PRO A N 1
ATOM 2189 C CA . PRO A 1 271 ? 44.806 10.621 -55.679 1.00 91.44 271 PRO A CA 1
ATOM 2190 C C . PRO A 1 271 ? 45.309 9.775 -56.856 1.00 91.44 271 PRO A C 1
ATOM 2192 O O . PRO A 1 271 ? 45.159 8.555 -56.851 1.00 91.44 271 PRO A O 1
ATOM 2195 N N . LEU A 1 272 ? 45.933 10.419 -57.850 1.00 92.00 272 LEU A N 1
ATOM 2196 C CA . LEU A 1 272 ? 46.368 9.767 -59.097 1.00 92.00 272 LEU A CA 1
ATOM 2197 C C . LEU A 1 272 ? 47.845 10.001 -59.440 1.00 92.00 272 LEU A C 1
ATOM 2199 O O . LEU A 1 272 ? 48.486 9.093 -59.965 1.00 92.00 272 LEU A O 1
ATOM 2203 N N . TYR A 1 273 ? 48.382 11.197 -59.171 1.00 90.81 273 TYR A N 1
ATOM 2204 C CA . TYR A 1 273 ? 49.781 11.586 -59.428 1.00 90.81 273 TYR A CA 1
ATOM 2205 C C . TYR A 1 273 ? 50.334 11.142 -60.798 1.00 90.81 273 TYR A C 1
ATOM 2207 O O . TYR A 1 273 ? 51.393 10.519 -60.892 1.00 90.81 273 TYR A O 1
ATOM 2215 N N . THR A 1 274 ? 49.616 11.458 -61.878 1.00 91.19 274 THR A N 1
ATOM 2216 C CA . THR A 1 274 ? 49.915 10.967 -63.237 1.00 91.19 274 THR A CA 1
ATOM 2217 C C . THR A 1 274 ? 49.905 12.077 -64.287 1.00 91.19 274 THR A C 1
ATOM 2219 O O . THR A 1 274 ? 49.343 13.143 -64.065 1.00 91.19 274 THR A O 1
ATOM 2222 N N . LYS A 1 275 ? 50.498 11.850 -65.465 1.00 90.25 275 LYS A N 1
ATOM 2223 C CA . LYS A 1 275 ? 50.477 12.829 -66.569 1.00 90.25 275 LYS A CA 1
ATOM 2224 C C . LYS A 1 275 ? 49.152 12.828 -67.318 1.00 90.25 275 LYS A C 1
ATOM 2226 O O . LYS A 1 275 ? 48.746 13.866 -67.837 1.00 90.25 275 LYS A O 1
ATOM 2231 N N . LYS A 1 276 ? 48.505 11.667 -67.441 1.00 89.50 276 LYS A N 1
ATOM 2232 C CA . LYS A 1 276 ? 47.203 11.530 -68.102 1.00 89.50 276 LYS A CA 1
ATOM 2233 C C . LYS A 1 276 ? 46.333 10.534 -67.349 1.00 89.50 276 LYS A C 1
ATOM 2235 O O . LYS A 1 276 ? 46.801 9.455 -66.991 1.00 89.50 276 LYS A O 1
ATOM 2240 N N . ALA A 1 277 ? 45.065 10.882 -67.182 1.00 91.81 277 ALA A N 1
ATOM 2241 C CA . ALA A 1 277 ? 44.042 10.032 -66.595 1.00 91.81 277 ALA A CA 1
ATOM 2242 C C . ALA A 1 277 ? 42.773 10.072 -67.456 1.00 91.81 277 ALA A C 1
ATOM 2244 O O . ALA A 1 277 ? 42.479 11.085 -68.090 1.00 91.81 277 ALA A O 1
ATOM 2245 N N . GLU A 1 278 ? 42.051 8.960 -67.502 1.00 90.38 278 GLU A N 1
ATOM 2246 C CA . GLU A 1 278 ? 40.790 8.799 -68.227 1.00 90.38 278 GLU A CA 1
ATOM 2247 C C . GLU A 1 278 ? 39.853 7.945 -67.364 1.00 90.38 278 GLU A C 1
ATOM 2249 O O . GLU A 1 278 ? 40.229 6.842 -66.962 1.00 90.38 278 GLU A O 1
ATOM 2254 N N . VAL A 1 279 ? 38.654 8.441 -67.047 1.00 89.88 279 VAL A N 1
ATOM 2255 C CA . VAL A 1 279 ? 37.642 7.651 -66.329 1.00 89.88 279 VAL A CA 1
ATOM 2256 C C . VAL A 1 279 ? 36.980 6.701 -67.326 1.00 89.88 279 VAL A C 1
ATOM 2258 O O . VAL A 1 279 ? 36.454 7.130 -68.347 1.00 89.88 279 VAL A O 1
ATOM 2261 N N . ILE A 1 280 ? 37.060 5.398 -67.057 1.00 89.38 280 ILE A N 1
ATOM 2262 C CA . ILE A 1 280 ? 36.547 4.337 -67.939 1.00 89.38 280 ILE A CA 1
ATOM 2263 C C . ILE A 1 280 ? 35.135 3.899 -67.531 1.00 89.38 280 ILE A C 1
ATOM 2265 O O . ILE A 1 280 ? 34.376 3.395 -68.357 1.00 89.38 280 ILE A O 1
ATOM 2269 N N . SER A 1 281 ? 34.790 4.049 -66.253 1.00 87.00 281 SER A N 1
ATOM 2270 C CA . SER A 1 281 ? 33.465 3.745 -65.714 1.00 87.00 281 SER A CA 1
ATOM 2271 C C . SER A 1 281 ? 32.441 4.840 -66.039 1.00 87.00 281 SER A C 1
ATOM 2273 O O . SER A 1 281 ? 32.791 5.993 -66.277 1.00 87.00 281 SER A O 1
ATOM 2275 N N . GLU A 1 282 ? 31.157 4.477 -66.049 1.00 86.94 282 GLU A N 1
ATOM 2276 C CA . GLU A 1 282 ? 30.062 5.382 -66.418 1.00 86.94 282 GLU A CA 1
ATOM 2277 C C . GLU A 1 282 ? 29.722 6.354 -65.278 1.00 86.94 282 GLU A C 1
ATOM 2279 O O . GLU A 1 282 ? 28.891 6.061 -64.420 1.00 86.94 282 GLU A O 1
ATOM 2284 N N . HIS A 1 283 ? 30.352 7.528 -65.288 1.00 88.50 283 HIS A N 1
ATOM 2285 C CA . HIS A 1 283 ? 30.041 8.644 -64.393 1.00 88.50 283 HIS A CA 1
ATOM 2286 C C . HIS A 1 283 ? 29.673 9.882 -65.212 1.00 88.50 283 HIS A C 1
ATOM 2288 O O . HIS A 1 283 ? 30.135 10.039 -66.341 1.00 88.50 283 HIS A O 1
ATOM 2294 N N . SER A 1 284 ? 28.838 10.768 -64.664 1.00 91.38 284 SER A N 1
ATOM 2295 C CA . SER A 1 284 ? 28.524 12.026 -65.348 1.00 91.38 284 SER A CA 1
ATOM 2296 C C . SER A 1 284 ? 29.776 12.901 -65.428 1.00 91.38 284 SER A C 1
ATOM 2298 O O . SER A 1 284 ? 30.375 13.195 -64.396 1.00 91.38 284 SER A O 1
ATOM 2300 N N . ASP A 1 285 ? 30.144 13.386 -66.613 1.00 87.38 285 ASP A N 1
ATOM 2301 C CA . ASP A 1 285 ? 31.299 14.285 -66.783 1.00 87.38 285 ASP A CA 1
ATOM 2302 C C . ASP A 1 285 ? 31.160 15.594 -65.989 1.00 87.38 285 ASP A C 1
ATOM 2304 O O . ASP A 1 285 ? 32.150 16.246 -65.685 1.00 87.38 285 ASP A O 1
ATOM 2308 N N . SER A 1 286 ? 29.932 15.977 -65.624 1.00 91.25 286 SER A N 1
ATOM 2309 C CA . SER A 1 286 ? 29.664 17.143 -64.776 1.00 91.25 286 SER A CA 1
ATOM 2310 C C . SER A 1 286 ? 29.823 16.878 -63.275 1.00 91.25 286 SER A C 1
ATOM 2312 O O . SER A 1 286 ? 29.572 17.781 -62.488 1.00 91.25 286 SER A O 1
ATOM 2314 N N . SER A 1 287 ? 30.109 15.638 -62.867 1.00 91.50 287 SER A N 1
ATOM 2315 C CA . SER A 1 287 ? 30.156 15.231 -61.452 1.00 91.50 287 SER A CA 1
ATOM 2316 C C . SER A 1 287 ? 31.575 15.110 -60.890 1.00 91.50 287 SER A C 1
ATOM 2318 O O . SER A 1 287 ? 31.735 14.860 -59.695 1.00 91.50 287 SER A O 1
ATOM 2320 N N . TYR A 1 288 ? 32.602 15.293 -61.728 1.00 94.31 288 TYR A N 1
ATOM 2321 C CA . TYR A 1 288 ? 34.005 15.238 -61.328 1.00 94.31 288 TYR A CA 1
ATOM 2322 C C . TYR A 1 288 ? 34.900 16.115 -62.210 1.00 94.31 288 TYR A C 1
ATOM 2324 O O . TYR A 1 288 ? 34.578 16.404 -63.362 1.00 94.31 288 TYR A O 1
ATOM 2332 N N . CYS A 1 289 ? 36.074 16.474 -61.697 1.00 94.38 289 CYS A N 1
ATOM 2333 C CA . CYS A 1 289 ? 37.118 17.142 -62.464 1.00 94.38 289 CYS A CA 1
ATOM 2334 C C . CYS A 1 289 ? 38.518 16.619 -62.093 1.00 94.38 289 CYS A C 1
ATOM 2336 O O . CYS A 1 289 ? 38.715 15.942 -61.083 1.00 94.38 289 CYS A O 1
ATOM 2338 N N . PHE A 1 290 ? 39.513 16.888 -62.942 1.00 94.75 290 PHE A N 1
ATOM 2339 C CA . PHE A 1 290 ? 40.915 16.570 -62.658 1.00 94.75 290 PHE A CA 1
ATOM 2340 C C . PHE A 1 290 ? 41.649 17.825 -62.198 1.00 94.75 290 PHE A C 1
ATOM 2342 O O . PHE A 1 290 ? 41.689 18.819 -62.928 1.00 94.75 290 PHE A O 1
ATOM 2349 N N . VAL A 1 291 ? 42.281 17.753 -61.027 1.00 94.62 291 VAL A N 1
ATOM 2350 C CA . VAL A 1 291 ? 43.049 18.865 -60.464 1.00 94.62 291 VAL A CA 1
ATOM 2351 C C . VAL A 1 291 ? 44.533 18.674 -60.759 1.00 94.62 291 VAL A C 1
ATOM 2353 O O . VAL A 1 291 ? 45.112 17.618 -60.492 1.00 94.62 291 VAL A O 1
ATOM 2356 N N . TYR A 1 292 ? 45.153 19.713 -61.321 1.00 92.81 292 TYR A N 1
ATOM 2357 C CA . TYR A 1 292 ? 46.540 19.690 -61.779 1.00 92.81 292 TYR A CA 1
ATOM 2358 C C . TYR A 1 292 ? 47.469 20.424 -60.808 1.00 92.81 292 TYR A C 1
ATOM 2360 O O . TYR A 1 292 ? 47.158 21.517 -60.340 1.00 92.81 292 TYR A O 1
ATOM 2368 N N . GLN A 1 293 ? 48.641 19.845 -60.565 1.00 92.50 293 GLN A N 1
ATOM 2369 C CA . GLN A 1 293 ? 49.736 20.438 -59.808 1.00 92.50 293 GLN A CA 1
ATOM 2370 C C . GLN A 1 293 ? 51.063 20.066 -60.483 1.00 92.50 293 GLN A C 1
ATOM 2372 O O . GLN A 1 293 ? 51.292 18.897 -60.778 1.00 92.50 293 GLN A O 1
ATOM 2377 N N . ASP A 1 294 ? 51.929 21.052 -60.736 1.00 87.44 294 ASP A N 1
ATOM 2378 C CA . ASP A 1 294 ? 53.268 20.851 -61.317 1.00 87.44 294 ASP A CA 1
ATOM 2379 C C . ASP A 1 294 ? 53.271 19.986 -62.605 1.00 87.44 294 ASP A C 1
ATOM 2381 O O . ASP A 1 294 ? 54.048 19.042 -62.743 1.00 87.44 294 ASP A O 1
ATOM 2385 N N . ASP A 1 295 ? 52.366 20.292 -63.548 1.00 87.44 295 ASP A N 1
ATOM 2386 C CA . ASP A 1 295 ? 52.142 19.570 -64.819 1.00 87.44 295 ASP A CA 1
ATOM 2387 C C . ASP A 1 295 ? 51.692 18.094 -64.687 1.00 87.44 295 ASP A C 1
ATOM 2389 O O . ASP A 1 295 ? 51.686 17.342 -65.669 1.00 87.44 295 ASP A O 1
ATOM 2393 N N . LEU A 1 296 ? 51.270 17.669 -63.492 1.00 91.19 296 LEU A N 1
ATOM 2394 C CA . LEU A 1 296 ? 50.677 16.359 -63.215 1.00 91.19 296 LEU A CA 1
ATOM 2395 C C . LEU A 1 296 ? 49.233 16.504 -62.728 1.00 91.19 296 LEU A C 1
ATOM 2397 O O . LEU A 1 296 ? 48.875 17.479 -62.077 1.00 91.19 296 LEU A O 1
ATOM 2401 N N . ILE A 1 297 ? 48.402 15.504 -63.002 1.00 92.69 297 ILE A N 1
ATOM 2402 C CA . ILE A 1 297 ? 47.103 15.323 -62.352 1.00 92.69 297 ILE A CA 1
ATOM 2403 C C . ILE A 1 297 ? 47.382 14.820 -60.937 1.00 92.69 297 ILE A C 1
ATOM 2405 O O . ILE A 1 297 ? 47.832 13.685 -60.762 1.00 92.69 297 ILE A O 1
ATOM 2409 N N . ALA A 1 298 ? 47.133 15.659 -59.933 1.00 92.44 298 ALA A N 1
ATOM 2410 C CA . ALA A 1 298 ? 47.336 15.310 -58.532 1.00 92.44 298 ALA A CA 1
ATOM 2411 C C . ALA A 1 298 ? 46.247 14.337 -58.058 1.00 92.44 298 ALA A C 1
ATOM 2413 O O . ALA A 1 298 ? 46.553 13.259 -57.544 1.00 92.44 298 ALA A O 1
ATOM 2414 N N . TYR A 1 299 ? 44.981 14.685 -58.297 1.00 93.69 299 TYR A N 1
ATOM 2415 C CA . TYR A 1 299 ? 43.814 13.884 -57.930 1.00 93.69 299 TYR A CA 1
ATOM 2416 C C . TYR A 1 299 ? 42.626 14.147 -58.867 1.00 93.69 299 TYR A C 1
ATOM 2418 O O . TYR A 1 299 ? 42.569 15.161 -59.565 1.00 93.69 299 TYR A O 1
ATOM 2426 N N . LEU A 1 300 ? 41.683 13.207 -58.880 1.00 94.50 300 LEU A N 1
ATOM 2427 C CA . LEU A 1 300 ? 40.318 13.410 -59.359 1.00 94.50 300 LEU A CA 1
ATOM 2428 C C . LEU A 1 300 ? 39.483 13.935 -58.188 1.00 94.50 300 LEU A C 1
ATOM 2430 O O . LEU A 1 300 ? 39.491 13.330 -57.117 1.00 94.50 300 LEU A O 1
ATOM 2434 N N . GLU A 1 301 ? 38.796 15.052 -58.385 1.00 95.31 301 GLU A N 1
ATOM 2435 C CA . GLU A 1 301 ? 37.866 15.647 -57.425 1.00 95.31 301 GLU A CA 1
ATOM 2436 C C . GLU A 1 301 ? 36.432 15.308 -57.833 1.00 95.31 301 GLU A C 1
ATOM 2438 O O . GLU A 1 301 ? 36.043 15.508 -58.981 1.00 95.31 301 GLU A O 1
ATOM 2443 N N . ILE A 1 302 ? 35.664 14.743 -56.906 1.00 94.56 302 ILE A N 1
ATOM 2444 C CA . ILE A 1 302 ? 34.252 14.403 -57.065 1.00 94.56 302 ILE A CA 1
ATOM 2445 C C . ILE A 1 302 ? 33.447 15.592 -56.536 1.00 94.56 302 ILE A C 1
ATOM 2447 O O . ILE A 1 302 ? 33.295 15.755 -55.325 1.00 94.56 302 ILE A O 1
ATOM 2451 N N . GLU A 1 303 ? 32.941 16.419 -57.447 1.00 92.81 303 GLU A N 1
ATOM 2452 C CA . GLU A 1 303 ? 32.201 17.644 -57.118 1.00 92.81 303 GLU A CA 1
ATOM 2453 C C . GLU A 1 303 ? 30.759 17.344 -56.675 1.00 92.81 303 GLU A C 1
ATOM 2455 O O . GLU A 1 303 ? 30.232 18.004 -55.779 1.00 92.81 303 GLU A O 1
ATOM 2460 N N . ASP A 1 304 ? 30.133 16.316 -57.262 1.00 92.31 304 ASP A N 1
ATOM 2461 C CA . ASP A 1 304 ? 28.811 15.819 -56.864 1.00 92.31 304 ASP A CA 1
ATOM 2462 C C . ASP A 1 304 ? 28.854 14.298 -56.660 1.00 92.31 304 ASP A C 1
ATOM 2464 O O . ASP A 1 304 ? 28.668 13.532 -57.612 1.00 92.31 304 ASP A O 1
ATOM 2468 N N . PRO A 1 305 ? 29.072 13.826 -55.418 1.00 91.19 305 PRO A N 1
ATOM 2469 C CA . PRO A 1 305 ? 29.102 12.399 -55.122 1.00 91.19 305 PRO A CA 1
ATOM 2470 C C . PRO A 1 305 ? 27.805 11.667 -55.485 1.00 91.19 305 PRO A C 1
ATOM 2472 O O . PRO A 1 305 ? 27.850 10.510 -55.900 1.00 91.19 305 PRO A O 1
ATOM 2475 N N . ASN A 1 306 ? 26.641 12.310 -55.362 1.00 90.50 306 ASN A N 1
ATOM 2476 C CA . ASN A 1 306 ? 25.373 11.639 -55.638 1.00 90.50 306 ASN A CA 1
ATOM 2477 C C . ASN A 1 306 ? 25.194 11.389 -57.132 1.00 90.50 306 ASN A C 1
ATOM 2479 O O . ASN A 1 306 ? 24.791 10.289 -57.503 1.00 90.50 306 ASN A O 1
ATOM 2483 N N . GLU A 1 307 ? 25.517 12.369 -57.979 1.00 91.38 307 GLU A N 1
ATOM 2484 C CA . GLU A 1 307 ? 25.479 12.192 -59.435 1.00 91.38 307 GLU A CA 1
ATOM 2485 C C . GLU A 1 307 ? 26.633 11.318 -59.942 1.00 91.38 307 GLU A C 1
ATOM 2487 O O . GLU A 1 307 ? 26.420 10.493 -60.834 1.00 91.38 307 GLU A O 1
ATOM 2492 N N . PHE A 1 308 ? 27.823 11.412 -59.338 1.00 92.75 308 PHE A N 1
ATOM 2493 C CA . PHE A 1 308 ? 28.963 10.565 -59.689 1.00 92.75 308 PHE A CA 1
ATOM 2494 C C . PHE A 1 308 ? 28.644 9.087 -59.431 1.00 92.75 308 PHE A C 1
ATOM 2496 O O . PHE A 1 308 ? 28.764 8.259 -60.329 1.00 92.75 308 PHE A O 1
ATOM 2503 N N . TRP A 1 309 ? 28.141 8.735 -58.245 1.00 92.56 309 TRP A N 1
ATOM 2504 C CA . TRP A 1 309 ? 27.864 7.345 -57.852 1.00 92.56 309 TRP A CA 1
ATOM 2505 C C . TRP A 1 309 ? 26.449 6.852 -58.206 1.00 92.56 309 TRP A C 1
ATOM 2507 O O . TRP A 1 309 ? 25.967 5.875 -57.616 1.00 92.56 309 TRP A O 1
ATOM 2517 N N . LYS A 1 310 ? 25.754 7.545 -59.117 1.00 89.94 310 LYS A N 1
ATOM 2518 C CA . LYS A 1 310 ? 24.353 7.279 -59.485 1.00 89.94 310 LYS A CA 1
ATOM 2519 C C . LYS A 1 310 ? 24.182 6.070 -60.391 1.00 89.94 310 LYS A C 1
ATOM 2521 O O . LYS A 1 310 ? 23.304 5.246 -60.155 1.00 89.94 310 LYS A O 1
ATOM 2526 N N . LEU A 1 311 ? 24.995 5.997 -61.446 1.00 86.50 311 LEU A N 1
ATOM 2527 C CA . LEU A 1 311 ? 24.909 4.948 -62.468 1.00 86.50 311 LEU A CA 1
ATOM 2528 C C . LEU A 1 311 ? 25.658 3.685 -62.040 1.00 86.50 311 LEU A C 1
ATOM 2530 O O . LEU A 1 311 ? 25.202 2.572 -62.289 1.00 86.50 311 LEU A O 1
ATOM 2534 N N . THR A 1 312 ? 26.791 3.856 -61.360 1.00 88.94 312 THR A N 1
ATOM 2535 C CA . THR A 1 312 ? 27.615 2.761 -60.852 1.00 88.94 312 THR A CA 1
ATOM 2536 C C . THR A 1 312 ? 28.291 3.148 -59.540 1.00 88.94 312 THR A C 1
ATOM 2538 O O . THR A 1 312 ? 28.650 4.305 -59.329 1.00 88.94 312 THR A O 1
ATOM 2541 N N . LYS A 1 313 ? 28.490 2.158 -58.660 1.00 90.81 313 LYS A N 1
ATOM 2542 C CA . LYS A 1 313 ? 29.295 2.273 -57.431 1.00 90.81 313 LYS A CA 1
ATOM 2543 C C . LYS A 1 313 ? 30.772 1.931 -57.652 1.00 90.81 313 LYS A C 1
ATOM 2545 O O . LYS A 1 313 ? 31.516 1.844 -56.686 1.00 90.81 313 LYS A O 1
ATOM 2550 N N . TYR A 1 314 ? 31.192 1.733 -58.900 1.00 90.69 314 TYR A N 1
ATOM 2551 C CA . TYR A 1 314 ? 32.562 1.379 -59.266 1.00 90.69 314 TYR A CA 1
ATOM 2552 C C . TYR A 1 314 ? 33.199 2.472 -60.121 1.00 90.69 314 TYR A C 1
ATOM 2554 O O . TYR A 1 314 ? 32.771 2.678 -61.255 1.00 90.69 314 TYR A O 1
ATOM 2562 N N . ALA A 1 315 ? 34.246 3.110 -59.601 1.00 91.81 315 ALA A N 1
ATOM 2563 C CA . ALA A 1 315 ? 35.072 4.066 -60.327 1.00 91.81 315 ALA A CA 1
ATOM 2564 C C . ALA A 1 315 ? 36.365 3.409 -60.821 1.00 91.81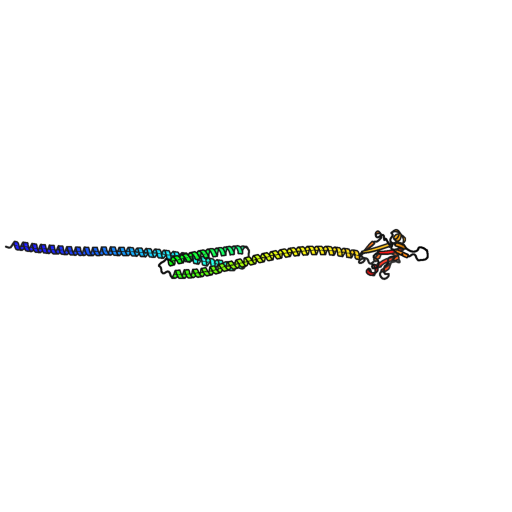 315 ALA A C 1
ATOM 2566 O O . ALA A 1 315 ? 37.138 2.861 -60.037 1.00 91.81 315 ALA A O 1
ATOM 2567 N N . VAL A 1 316 ? 36.618 3.461 -62.126 1.00 92.31 316 VAL A N 1
ATOM 2568 C CA . VAL A 1 316 ? 37.823 2.896 -62.745 1.00 92.31 316 VAL A CA 1
ATOM 2569 C C . VAL A 1 316 ? 38.524 3.973 -63.550 1.00 92.31 316 VAL A C 1
ATOM 2571 O O . VAL A 1 316 ? 37.981 4.462 -64.541 1.00 92.31 316 VAL A O 1
ATOM 2574 N N . ILE A 1 317 ? 39.746 4.313 -63.144 1.00 93.31 317 ILE A N 1
ATOM 2575 C CA . ILE A 1 317 ? 40.550 5.356 -63.777 1.00 93.31 317 ILE A CA 1
ATOM 2576 C C . ILE A 1 317 ? 41.763 4.728 -64.471 1.00 93.31 317 ILE A C 1
ATOM 2578 O O . ILE A 1 317 ? 42.628 4.125 -63.840 1.00 93.31 317 ILE A O 1
ATOM 2582 N N . GLU A 1 318 ? 41.861 4.883 -65.787 1.00 91.44 318 GLU A N 1
ATOM 2583 C CA . GLU A 1 318 ? 43.062 4.508 -66.529 1.00 91.44 318 GLU A CA 1
ATOM 2584 C C . GLU A 1 318 ? 44.089 5.638 -66.473 1.00 91.44 318 GLU A C 1
ATOM 2586 O O . GLU A 1 318 ? 43.792 6.766 -66.861 1.00 91.44 318 GLU A O 1
ATOM 2591 N N . VAL A 1 319 ? 45.317 5.323 -66.063 1.00 91.88 319 VAL A N 1
ATOM 2592 C CA . VAL A 1 319 ? 46.425 6.287 -65.996 1.00 91.88 319 VAL A CA 1
ATOM 2593 C C . VAL A 1 319 ? 47.534 5.964 -67.004 1.00 91.88 319 VAL A C 1
ATOM 2595 O O . VAL A 1 319 ? 47.739 4.801 -67.370 1.00 91.88 319 VAL A O 1
ATOM 2598 N N . LYS A 1 320 ? 48.236 6.998 -67.489 1.00 84.19 320 LYS A N 1
ATOM 2599 C CA . LYS A 1 320 ? 49.367 6.895 -68.431 1.00 84.19 320 LYS A CA 1
ATOM 2600 C C . LYS A 1 320 ? 50.495 7.865 -68.103 1.00 84.19 320 LYS A C 1
ATOM 2602 O O . LYS A 1 320 ? 50.202 9.037 -67.773 1.00 84.19 320 LYS A O 1
#

Radius of gyration: 70.75 Å; Cα contacts (8 Å, |Δi|>4): 254; chains: 1; bounding box: 122×31×231 Å

Foldseek 3Di:
DPPVVVVVVVVVVVVVVVVVVVVVVVVVVVVVVVVVVVVVVVVVVVVVVVVVVVVVVVVVVVVVVLVVVLVVLLVLLVVLLVLLVVLVVVLVVLVVPDDPVVLVVLVVSLVSNVVSLVVSVVSLVVSVVSVVPDPDPPVVSVVSSVVSVVSSVVSVVVSVVSVVVSVVVVVVVVVVVVVVVVVVVVVVVVVVVVVVVVVVVVVVVVVVVVVLQVVQKFWEAEEAPVVCVVQQQWDFDDDPDDDDDTQIAGHPDHPRVRIDMDGLVPDFKAADFAQDKDWNDDADPVQWDFDDDPNTRGIIGGNHSCRRPPVHRYIYMHGD

Sequence (320 aa):
MKKDFEEENKSKKWEKSLLRNIVTGAIVLLIAITGFIIILNKDAKISELYVEKNNLNSLIEIRDSVINELDGTISEIEQNITFIKNKRGQLELEQQEGSPDQKERIIEDIALMNTMLEESEKKIEELNKKLASSNMDLSSFRNRIAKLTSDLKEQNEVVVQLQRELEQKDFQLAEMDMKVTEMSQNILIMHDSISVMNDSIVEKTEKLQQMDEQLHKAYWTFGTFKELKENGVITREGGILGILGKNKTLNKNLNENYFTELDIRNTQTIPLYTKKAEVISEHSDSSYCFVYQDDLIAYLEIEDPNEFWKLTKYAVIEVK

pLDDT: mean 85.08, std 11.96, range [43.19, 96.88]

Solvent-accessible surface area (backbone atoms only — not comparable to full-atom values): 17440 Å² total; per-residue (Å²): 142,66,68,72,64,56,54,53,53,52,48,54,53,50,51,52,52,49,52,51,52,50,51,52,51,52,52,54,49,50,52,51,50,52,52,48,53,54,50,55,54,47,52,53,53,50,51,52,51,50,51,50,49,52,51,53,50,52,53,47,54,53,49,52,51,52,50,53,49,55,53,50,54,49,50,52,39,53,49,46,54,50,51,42,55,52,53,50,58,49,51,69,59,54,72,74,66,88,45,79,78,49,55,58,50,53,54,54,51,52,52,51,42,50,52,45,50,54,53,38,51,51,52,52,52,51,51,53,51,51,57,69,71,41,100,61,96,54,66,70,57,53,54,51,50,54,49,51,53,52,54,48,51,54,50,49,55,50,52,54,47,53,51,53,53,50,54,52,49,51,52,50,49,55,54,47,52,52,50,53,51,51,51,53,50,51,50,51,55,50,51,54,52,49,53,55,50,51,55,53,50,51,55,51,49,55,51,50,50,55,50,51,55,59,72,38,48,30,33,36,40,69,36,37,69,65,55,32,37,76,57,34,45,34,40,77,59,60,63,99,71,92,78,60,77,74,42,73,39,69,32,96,69,58,43,65,87,70,39,47,79,44,46,52,88,79,55,48,67,46,81,62,72,30,71,38,75,44,75,61,40,71,51,50,75,90,14,44,50,77,44,74,52,95,88,22,33,43,27,40,37,44,78,32,52,68,60,27,50,62,79,37,51,56,46,37,33,40,40,91

Secondary structure (DSSP, 8-state):
--SHHHHHHHHHHHHHHHHHHHHHHHHHHHHHHHHHHHHHHHHHHHHHHHHHHHHHHHHHHHHHHHHHHHHHHHHHHHHHHHHHHHHHHHHHHHTTS--HHHHHHHHHHHHHHHHHHHHHHHHHHHHHHHHHH--S--HHHHHHHHHHHHHHHHHHHHHHHHHHHHHHHHHHHHHHHHHHHHHHHHHHHHHHHHHHHHHHHHHHHHHHHHHHHHHHEEEEEEE-HHHHHHTTSEEEE--SSSSS--EEEE-SS--GGGSEEEETTT--EEEEEES-EEE-S---GGGEEEEEETTEEEEEEES-HHHHTSS-SEEEEEE-

Mean predicted aligned error: 15.76 Å